Protein AF-0000000066941856 (afdb_homodimer)

Secondary structure (DSSP, 8-state):
-------------S-----TTS-TTSSS--TTHHHHHHHHHHHHHHHHHHHHHHHHHHHHT--S-S--------------------------S--HHHHHHHHHHHHHHHHHHHHHHHHHHHHHHHTT--HHHHHHHHHHHHHHHHHHIIIIITSGGG--THHHHHHHHHHHHHHHHHHHHHHHHHHHHH-/-------------S-----TTS-TTS-S--TTHHHHHHHHHHHHHHHHHHHHHHHHHHHTT--SSS--------------------------S--HHHHHHHHHHHHHHHHHHHHHHHHHHHHHHHTT--HHHHHHHHHHHHHHHHHHIIIIITSGGG--THHHHHHHHHHHHHHHHHHHHHHHHHHHHH-

Solvent-accessible surface area (backbone atoms only — not comparable to full-atom values): 21675 Å² total; per-residue (Å²): 138,83,77,74,74,76,77,75,70,76,71,67,77,74,70,69,61,63,65,66,81,71,36,77,75,70,68,51,65,77,60,52,56,69,64,54,67,49,43,62,60,54,48,51,52,50,49,51,38,50,48,50,33,52,50,42,25,61,73,60,72,41,91,66,81,63,72,65,70,70,80,61,71,76,69,76,66,85,63,82,80,70,75,77,75,71,76,76,67,79,68,81,61,77,56,61,42,55,57,39,42,50,34,45,48,50,35,50,53,46,66,56,45,50,59,50,39,53,50,34,50,48,33,21,42,37,34,50,48,59,67,64,62,51,50,51,50,53,52,46,46,52,50,21,58,47,29,23,36,70,38,1,51,69,27,78,93,44,67,24,74,18,31,63,51,14,51,51,46,45,48,47,46,38,37,49,42,13,43,50,16,22,57,56,22,48,64,63,76,74,102,137,83,78,73,72,76,79,75,71,75,71,66,78,76,73,71,62,62,66,70,77,67,49,70,71,73,60,46,61,62,50,39,29,71,65,17,54,48,34,31,61,53,30,49,51,51,46,50,37,49,48,51,32,52,51,44,24,63,73,61,72,32,85,67,74,75,66,64,76,78,74,66,73,76,70,78,67,84,64,78,81,70,77,76,76,72,74,74,66,78,68,81,63,77,53,63,55,53,55,41,50,51,33,44,49,51,35,49,52,47,54,67,43,48,50,57,39,53,50,37,51,48,50,21,43,70,56,65,48,58,65,64,61,51,50,54,49,53,53,48,45,53,49,20,57,49,29,23,35,70,38,0,49,70,26,78,93,45,68,24,74,18,32,61,51,13,52,51,46,45,51,46,46,44,55,50,44,43,49,50,29,51,60,55,49,45,61,67,71,75,98

Organism: NCBI:txid1442368

Structure (mmCIF, N/CA/C/O backbone):
data_AF-0000000066941856-model_v1
#
loop_
_entity.id
_entity.type
_entity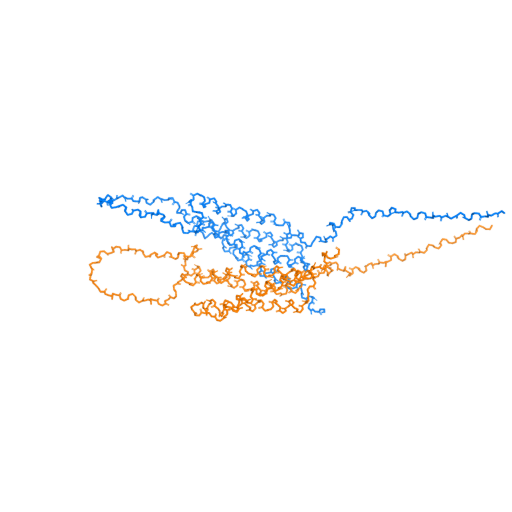.pdbx_description
1 polymer 'Glutathione transferase'
#
loop_
_atom_site.group_PDB
_atom_site.id
_atom_site.type_symbol
_atom_site.label_atom_id
_atom_site.label_alt_id
_atom_site.label_comp_id
_atom_site.label_asym_id
_atom_site.label_entity_id
_atom_site.label_seq_id
_atom_site.pdbx_PDB_ins_code
_atom_site.Cartn_x
_atom_site.Cartn_y
_atom_site.Cartn_z
_atom_site.occupancy
_atom_site.B_iso_or_equiv
_atom_site.auth_seq_id
_atom_site.auth_comp_id
_atom_site.auth_asym_id
_atom_site.auth_atom_id
_atom_site.pdbx_PDB_model_num
ATOM 1 N N . MET A 1 1 ? 36.594 -80.125 -4.812 1 28.94 1 MET A N 1
ATOM 2 C CA . MET A 1 1 ? 37.312 -78.875 -5.141 1 28.94 1 MET A CA 1
ATOM 3 C C . MET A 1 1 ? 36.312 -77.75 -5.363 1 28.94 1 MET A C 1
ATOM 5 O O . MET A 1 1 ? 35.625 -77.75 -6.379 1 28.94 1 MET A O 1
ATOM 9 N N . SER A 1 2 ? 35.656 -77.312 -4.297 1 32.56 2 SER A N 1
ATOM 10 C CA . SER A 1 2 ? 34.5 -76.438 -4.059 1 32.56 2 SER A CA 1
ATOM 11 C C . SER A 1 2 ? 34.812 -75 -4.48 1 32.56 2 SER A C 1
ATOM 13 O O . SER A 1 2 ? 35.781 -74.375 -3.986 1 32.56 2 SER A O 1
ATOM 15 N N . GLY A 1 3 ? 34.781 -74.688 -5.75 1 25.69 3 GLY A N 1
ATOM 16 C CA . GLY A 1 3 ? 35.125 -73.438 -6.406 1 25.69 3 GLY A CA 1
ATOM 17 C C . GLY A 1 3 ? 34.375 -72.25 -5.852 1 25.69 3 GLY A C 1
ATOM 18 O O . GLY A 1 3 ? 33.156 -72.25 -5.879 1 25.69 3 GLY A O 1
ATOM 19 N N . LYS A 1 4 ? 34.906 -71.625 -4.758 1 35.72 4 LYS A N 1
ATOM 20 C CA . LYS A 1 4 ? 34.469 -70.438 -4.074 1 35.72 4 LYS A CA 1
ATOM 21 C C . LYS A 1 4 ? 34.312 -69.25 -5.055 1 35.72 4 LYS A C 1
ATOM 23 O O . LYS A 1 4 ? 35.25 -68.938 -5.77 1 35.72 4 LYS A O 1
ATOM 28 N N . ILE A 1 5 ? 33.156 -69.25 -5.789 1 34 5 ILE A N 1
ATOM 29 C CA . ILE A 1 5 ? 32.906 -68.125 -6.68 1 34 5 ILE A CA 1
ATOM 30 C C . ILE A 1 5 ? 33.125 -66.812 -5.934 1 34 5 ILE A C 1
ATOM 32 O O . ILE A 1 5 ? 32.594 -66.625 -4.848 1 34 5 ILE A O 1
ATOM 36 N N . PRO A 1 6 ? 34.25 -66.125 -6.184 1 36.34 6 PRO A N 1
ATOM 37 C CA . PRO A 1 6 ? 34.5 -64.875 -5.48 1 36.34 6 PRO A CA 1
ATOM 38 C C . PRO A 1 6 ? 33.406 -63.844 -5.719 1 36.34 6 PRO A C 1
ATOM 40 O O . PRO A 1 6 ? 32.969 -63.656 -6.859 1 36.34 6 PRO A O 1
ATOM 43 N N . ARG A 1 7 ? 32.438 -63.75 -4.805 1 37.75 7 ARG A N 1
ATOM 44 C CA . ARG A 1 7 ? 31.422 -62.719 -4.82 1 37.75 7 ARG A CA 1
ATOM 45 C C . ARG A 1 7 ? 32.062 -61.344 -4.98 1 37.75 7 ARG A C 1
ATOM 47 O O . ARG A 1 7 ? 32.812 -60.906 -4.105 1 37.75 7 ARG A O 1
ATOM 54 N N . LEU A 1 8 ? 32.562 -61 -6.16 1 34.62 8 LEU A N 1
ATOM 55 C CA . LEU A 1 8 ? 33 -59.656 -6.414 1 34.62 8 LEU A CA 1
ATOM 56 C C . LEU A 1 8 ? 31.938 -58.656 -5.988 1 34.62 8 LEU A C 1
ATOM 58 O O . LEU A 1 8 ? 30.859 -58.562 -6.59 1 34.62 8 LEU A O 1
ATOM 62 N N . PHE A 1 9 ? 31.734 -58.469 -4.688 1 33.44 9 PHE A N 1
ATOM 63 C CA . PHE A 1 9 ? 30.938 -57.344 -4.203 1 33.44 9 PHE A CA 1
ATOM 64 C C . PHE A 1 9 ? 31.453 -56.031 -4.75 1 33.44 9 PHE A C 1
ATOM 66 O O . PHE A 1 9 ? 32.562 -55.625 -4.426 1 33.44 9 PHE A O 1
ATOM 73 N N . VAL A 1 10 ? 31.25 -55.812 -6.059 1 34.59 10 VAL A N 1
ATOM 74 C CA . VAL A 1 10 ? 31.484 -54.438 -6.52 1 34.59 10 VAL A CA 1
ATOM 75 C C . VAL A 1 10 ? 30.906 -53.469 -5.512 1 34.59 10 VAL A C 1
ATOM 77 O O . VAL A 1 10 ? 29.703 -53.469 -5.234 1 34.59 10 VAL A O 1
ATOM 80 N N . GLN A 1 11 ? 31.688 -53.125 -4.48 1 31.55 11 GLN A N 1
ATOM 81 C CA . GLN A 1 11 ? 31.391 -52 -3.605 1 31.55 11 GLN A CA 1
ATOM 82 C C . GLN A 1 11 ? 31 -50.75 -4.414 1 31.55 11 GLN A C 1
ATOM 84 O O . GLN A 1 11 ? 31.797 -50.25 -5.207 1 31.55 11 GLN A O 1
ATOM 89 N N . LEU A 1 12 ? 29.75 -50.75 -4.914 1 35.41 12 LEU A N 1
ATOM 90 C CA . LEU A 1 12 ? 29.281 -49.469 -5.461 1 35.41 12 LEU A CA 1
ATOM 91 C C . LEU A 1 12 ? 29.734 -48.312 -4.586 1 35.41 12 LEU A C 1
ATOM 93 O O . LEU A 1 12 ? 29.719 -48.406 -3.359 1 35.41 12 LEU A O 1
ATOM 97 N N . PRO A 1 13 ? 30.766 -47.594 -5.074 1 33.09 13 PRO A N 1
ATOM 98 C CA . PRO A 1 13 ? 31.219 -46.469 -4.266 1 33.09 13 PRO A CA 1
ATOM 99 C C . PRO A 1 13 ? 30.062 -45.688 -3.609 1 33.09 13 PRO A C 1
ATOM 101 O O . PRO A 1 13 ? 29.031 -45.438 -4.254 1 33.09 13 PRO A O 1
ATOM 104 N N . SER A 1 14 ? 29.75 -46 -2.363 1 35.22 14 SER A N 1
ATOM 105 C CA . SER A 1 14 ? 28.812 -45.312 -1.483 1 35.22 14 SER A CA 1
ATOM 106 C C . SER A 1 14 ? 28.875 -43.781 -1.686 1 35.22 14 SER A C 1
ATOM 108 O O . SER A 1 14 ? 27.969 -43.062 -1.267 1 35.22 14 SER A O 1
ATOM 110 N N . GLN A 1 15 ? 30.125 -43.406 -1.906 1 31.97 15 GLN A N 1
ATOM 111 C CA . GLN A 1 15 ? 30.281 -42 -1.546 1 31.97 15 GLN A CA 1
ATOM 112 C C . GLN A 1 15 ? 29.578 -41.094 -2.561 1 31.97 15 GLN A C 1
ATOM 114 O O . GLN A 1 15 ? 30.234 -40.5 -3.418 1 31.97 15 GLN A O 1
ATOM 119 N N . LEU A 1 16 ? 28.703 -41.531 -3.385 1 33 16 LEU A N 1
ATOM 120 C CA . LEU A 1 16 ? 28.078 -40.406 -4.055 1 33 16 LEU A CA 1
ATOM 121 C C . LEU A 1 16 ? 27.672 -39.344 -3.045 1 33 16 LEU A C 1
ATOM 123 O O . LEU A 1 16 ? 26.672 -39.469 -2.348 1 33 16 LEU A O 1
ATOM 127 N N . THR A 1 17 ? 28.641 -38.938 -2.168 1 32.62 17 THR A N 1
ATOM 128 C CA . THR A 1 17 ? 28.406 -37.719 -1.397 1 32.62 17 THR A CA 1
ATOM 129 C C . THR A 1 17 ? 27.734 -36.656 -2.262 1 32.62 17 THR A C 1
ATOM 131 O O . THR A 1 17 ? 28.266 -36.25 -3.305 1 32.62 17 THR A O 1
ATOM 134 N N . TRP A 1 18 ? 26.484 -36.812 -2.512 1 34.41 18 TRP A N 1
ATOM 135 C CA . TRP A 1 18 ? 25.844 -35.625 -3.021 1 34.41 18 TRP A CA 1
ATOM 136 C C . TRP A 1 18 ? 26.484 -34.375 -2.445 1 34.41 18 TRP A C 1
ATOM 138 O O . TRP A 1 18 ? 26.75 -34.281 -1.241 1 34.41 18 TRP A O 1
ATOM 148 N N . PRO A 1 19 ? 27.484 -33.906 -3.193 1 35.59 19 PRO A N 1
ATOM 149 C CA . PRO A 1 19 ? 28.078 -32.719 -2.555 1 35.59 19 PRO A CA 1
ATOM 150 C C . PRO A 1 19 ? 27.078 -31.953 -1.688 1 35.59 19 PRO A C 1
ATOM 152 O O . PRO A 1 19 ? 25.969 -31.656 -2.131 1 35.59 19 PRO A O 1
ATOM 155 N N . ALA A 1 20 ? 26.969 -32.188 -0.414 1 36.56 20 ALA A N 1
ATOM 156 C CA . ALA A 1 20 ? 26.25 -31.469 0.626 1 36.56 20 ALA A CA 1
ATOM 157 C C . ALA A 1 20 ? 26.141 -29.984 0.275 1 36.56 20 ALA A C 1
ATOM 159 O O . ALA A 1 20 ? 25.219 -29.297 0.741 1 36.56 20 ALA A O 1
ATOM 160 N N . ASP A 1 21 ? 27.172 -29.469 -0.219 1 35.34 21 ASP A N 1
ATOM 161 C CA . ASP A 1 21 ? 27.188 -28.031 -0.509 1 35.34 21 ASP A CA 1
ATOM 162 C C . ASP A 1 21 ? 26.125 -27.672 -1.543 1 35.34 21 ASP A C 1
ATOM 164 O O . ASP A 1 21 ? 26.062 -26.531 -2.008 1 35.34 21 ASP A O 1
ATOM 168 N N . ILE A 1 22 ? 25.703 -28.625 -2.41 1 36.09 22 ILE A N 1
ATOM 169 C CA . ILE A 1 22 ? 24.531 -28.203 -3.174 1 36.09 22 ILE A CA 1
ATOM 170 C C . ILE A 1 22 ? 23.406 -27.844 -2.221 1 36.09 22 ILE A C 1
ATOM 172 O O . ILE A 1 22 ? 22.703 -28.719 -1.703 1 36.09 22 ILE A O 1
ATOM 176 N N . ALA A 1 23 ? 23.719 -27.453 -1.013 1 32.72 23 ALA A N 1
ATOM 177 C CA . ALA A 1 23 ? 22.906 -26.938 0.079 1 32.72 23 ALA A CA 1
ATOM 178 C C . ALA A 1 23 ? 21.516 -26.547 -0.416 1 32.72 23 ALA A C 1
ATOM 180 O O . ALA A 1 23 ? 21.375 -25.859 -1.437 1 32.72 23 ALA A O 1
ATOM 181 N N . ALA A 1 24 ? 20.422 -27.172 -0.123 1 38.59 24 ALA A N 1
ATOM 182 C CA . ALA A 1 24 ? 19 -26.875 -0.107 1 38.59 24 ALA A CA 1
ATOM 183 C C . ALA A 1 24 ? 18.75 -25.359 -0.042 1 38.59 24 ALA A C 1
ATOM 185 O O . ALA A 1 24 ? 17.641 -24.891 -0.305 1 38.59 24 ALA A O 1
ATOM 186 N N . ALA A 1 25 ? 19.641 -24.578 0.548 1 40.53 25 ALA A N 1
ATOM 187 C CA . ALA A 1 25 ? 19.625 -23.125 0.678 1 40.53 25 ALA A CA 1
ATOM 188 C C . ALA A 1 25 ? 19.609 -22.453 -0.692 1 40.53 25 ALA A C 1
ATOM 190 O O . ALA A 1 25 ? 18.969 -21.422 -0.878 1 40.53 25 ALA A O 1
ATOM 191 N N . ASN A 1 26 ? 20.531 -22.797 -1.704 1 40 26 ASN A N 1
ATOM 192 C CA . ASN A 1 26 ? 20.641 -22.234 -3.041 1 40 26 ASN A CA 1
ATOM 193 C C . ASN A 1 26 ? 19.484 -22.672 -3.938 1 40 26 ASN A C 1
ATOM 195 O O . ASN A 1 26 ? 19.406 -22.25 -5.094 1 40 26 ASN A O 1
ATOM 199 N N . LEU A 1 27 ? 18.953 -23.812 -3.826 1 39.22 27 LEU A N 1
ATOM 200 C CA . LEU A 1 27 ? 17.875 -24.297 -4.684 1 39.22 27 LEU A CA 1
ATOM 201 C C . LEU A 1 27 ? 16.641 -23.422 -4.535 1 39.22 27 LEU A C 1
ATOM 203 O O . LEU A 1 27 ? 15.625 -23.641 -5.207 1 39.22 27 LEU A O 1
ATOM 207 N N . VAL A 1 28 ? 16.5 -22.922 -3.338 1 46.94 28 VAL A N 1
ATOM 208 C CA . VAL A 1 28 ? 15.312 -22.062 -3.369 1 46.94 28 VAL A CA 1
ATOM 209 C C . VAL A 1 28 ? 15.547 -20.891 -4.324 1 46.94 28 VAL A C 1
ATOM 211 O O . VAL A 1 28 ? 16.422 -20.062 -4.086 1 46.94 28 VAL A O 1
ATOM 214 N N . PRO A 1 29 ? 15.352 -21.125 -5.59 1 56.5 29 PRO A N 1
ATOM 215 C CA . PRO A 1 29 ? 15.547 -20 -6.512 1 56.5 29 PRO A CA 1
ATOM 216 C C . PRO A 1 29 ? 15.328 -18.641 -5.852 1 56.5 29 PRO A C 1
ATOM 218 O O . PRO A 1 29 ? 14.516 -18.531 -4.934 1 56.5 29 PRO A O 1
ATOM 221 N N . GLN A 1 30 ? 16.516 -17.922 -5.746 1 66.94 30 GLN A N 1
ATOM 222 C CA . GLN A 1 30 ? 16.422 -16.531 -5.363 1 66.94 30 GLN A CA 1
ATOM 223 C C . GLN A 1 30 ? 15.266 -15.828 -6.078 1 66.94 30 GLN A C 1
ATOM 225 O O . GLN A 1 30 ? 15.438 -15.32 -7.188 1 66.94 30 GLN A O 1
ATOM 230 N N . MET A 1 31 ? 14.078 -15.883 -5.523 1 83.69 31 MET A N 1
ATOM 231 C CA . MET A 1 31 ? 12.844 -15.461 -6.195 1 83.69 31 MET A CA 1
ATOM 232 C C . MET A 1 31 ? 12.664 -13.953 -6.105 1 83.69 31 MET A C 1
ATOM 234 O O . MET A 1 31 ? 12.102 -13.336 -7.012 1 83.69 31 MET A O 1
ATOM 238 N N . LEU A 1 32 ? 13.258 -13.359 -5.09 1 93.62 32 LEU A N 1
ATOM 239 C CA . LEU A 1 32 ? 13.031 -11.93 -4.895 1 93.62 32 LEU A CA 1
ATOM 240 C C . LEU A 1 32 ? 14.352 -11.203 -4.668 1 93.62 32 LEU A C 1
ATOM 242 O O . LEU A 1 32 ? 14.469 -10.398 -3.738 1 93.62 32 LEU A O 1
ATOM 246 N N . SER A 1 33 ? 15.344 -11.469 -5.535 1 94.88 33 SER A N 1
ATOM 247 C CA . SER A 1 33 ? 16.688 -10.969 -5.309 1 94.88 33 SER A CA 1
ATOM 248 C C . SER A 1 33 ? 16.75 -9.453 -5.48 1 94.88 33 SER A C 1
ATOM 250 O O . SER A 1 33 ? 17.391 -8.758 -4.684 1 94.88 33 SER A O 1
ATOM 252 N N . VAL A 1 34 ? 16.141 -8.914 -6.477 1 96.56 34 VAL A N 1
ATOM 253 C CA . VAL A 1 34 ? 16.203 -7.484 -6.746 1 96.56 34 VAL A CA 1
ATOM 254 C C . VAL A 1 34 ? 15.469 -6.719 -5.648 1 96.56 34 VAL A C 1
ATOM 256 O O . VAL A 1 34 ? 16.031 -5.805 -5.039 1 96.56 34 VAL A O 1
ATOM 259 N N . THR A 1 35 ? 14.242 -7.09 -5.324 1 97.19 35 THR A N 1
ATOM 260 C CA . THR A 1 35 ? 13.445 -6.426 -4.301 1 97.19 35 THR A CA 1
ATOM 261 C C . THR A 1 35 ? 14.141 -6.5 -2.943 1 97.19 35 THR A C 1
ATOM 263 O O . THR A 1 35 ? 14.219 -5.504 -2.221 1 97.19 35 THR A O 1
ATOM 266 N N . ALA A 1 36 ? 14.711 -7.652 -2.682 1 96.62 36 ALA A N 1
ATOM 267 C CA . ALA A 1 36 ? 15.391 -7.859 -1.402 1 96.62 36 ALA A CA 1
ATOM 268 C C . ALA A 1 36 ? 16.625 -6.961 -1.28 1 96.62 36 ALA A C 1
ATOM 270 O O . ALA A 1 36 ? 16.953 -6.504 -0.186 1 96.62 36 ALA A O 1
ATOM 271 N N . THR A 1 37 ? 17.281 -6.707 -2.301 1 96.94 37 THR A N 1
ATOM 272 C CA . THR A 1 37 ? 18.469 -5.879 -2.289 1 96.94 37 THR A CA 1
ATOM 273 C C . THR A 1 37 ? 18.141 -4.445 -1.883 1 96.94 37 THR A C 1
ATOM 275 O O . THR A 1 37 ? 18.953 -3.771 -1.247 1 96.94 37 THR A O 1
ATOM 278 N N . PHE A 1 38 ? 16.953 -3.975 -2.188 1 98.25 38 PHE A N 1
ATOM 279 C CA . PHE A 1 38 ? 16.562 -2.604 -1.876 1 98.25 38 PHE A CA 1
ATOM 280 C C . PHE A 1 38 ? 15.914 -2.523 -0.496 1 98.25 38 PHE A C 1
ATOM 282 O O . PHE A 1 38 ? 15.766 -1.433 0.06 1 98.25 38 PHE A O 1
ATOM 289 N N . ALA A 1 39 ? 15.609 -3.666 0.104 1 97.75 39 ALA A N 1
ATOM 290 C CA . ALA A 1 39 ? 14.867 -3.719 1.359 1 97.75 39 ALA A CA 1
ATOM 291 C C . ALA A 1 39 ? 15.609 -2.992 2.473 1 97.75 39 ALA A C 1
ATOM 293 O O . ALA A 1 39 ? 15.023 -2.207 3.219 1 97.75 39 ALA A O 1
ATOM 294 N N . PRO A 1 40 ? 16.922 -3.156 2.613 1 98.12 40 PRO A N 1
ATOM 295 C CA . PRO A 1 40 ? 17.609 -2.461 3.703 1 98.12 40 PRO A CA 1
ATOM 296 C C . PRO A 1 40 ? 17.562 -0.941 3.549 1 98.12 40 PRO A C 1
ATOM 298 O O . PRO A 1 40 ? 17.516 -0.218 4.547 1 98.12 40 PRO A O 1
ATOM 301 N N . ALA A 1 41 ? 17.594 -0.458 2.352 1 98.38 41 ALA A N 1
ATOM 302 C CA . ALA A 1 41 ? 17.531 0.986 2.137 1 98.38 41 ALA A CA 1
ATOM 303 C C . ALA A 1 41 ? 16.172 1.544 2.545 1 98.38 41 ALA A C 1
ATOM 305 O O . ALA A 1 41 ? 16.094 2.572 3.219 1 98.38 41 ALA A O 1
ATOM 306 N N . PHE A 1 42 ? 15.102 0.853 2.158 1 98.62 42 PHE A N 1
ATOM 307 C CA . PHE A 1 42 ? 13.766 1.281 2.553 1 98.62 42 PHE A CA 1
ATOM 308 C C . PHE A 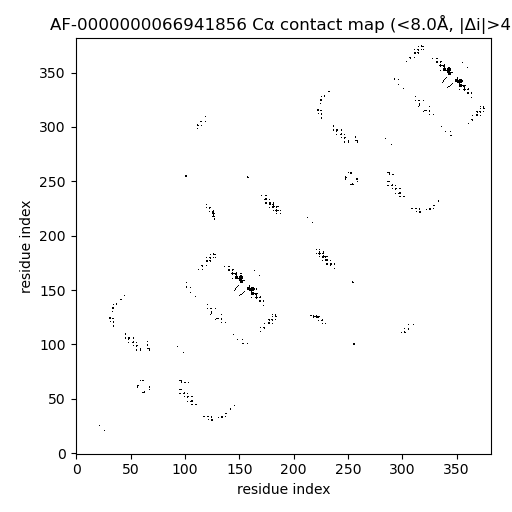1 42 ? 13.578 1.155 4.059 1 98.62 42 PHE A C 1
ATOM 310 O O . PHE A 1 42 ? 12.969 2.021 4.688 1 98.62 42 PHE A O 1
ATOM 317 N N . ALA A 1 43 ? 14.156 0.122 4.664 1 98.56 43 ALA A N 1
ATOM 318 C CA . ALA A 1 43 ? 14.055 -0.096 6.105 1 98.56 43 ALA A CA 1
ATOM 319 C C . ALA A 1 43 ? 14.805 0.985 6.875 1 98.56 43 ALA A C 1
ATOM 321 O O . ALA A 1 43 ? 14.32 1.472 7.902 1 98.56 43 ALA A O 1
ATOM 322 N N . ALA A 1 44 ? 15.922 1.308 6.41 1 98.5 44 ALA A N 1
ATOM 323 C CA . ALA A 1 44 ? 16.703 2.346 7.07 1 98.5 44 ALA A CA 1
ATOM 324 C C . ALA A 1 44 ? 15.977 3.684 7.055 1 98.5 44 ALA A C 1
ATOM 326 O O . ALA A 1 44 ? 15.938 4.387 8.07 1 98.5 44 ALA A O 1
ATOM 327 N N . TYR A 1 45 ? 15.414 4 5.922 1 98.25 45 TYR A N 1
ATOM 328 C CA . TYR A 1 45 ? 14.688 5.262 5.844 1 98.25 45 TYR A CA 1
ATOM 329 C C . TYR A 1 45 ? 13.422 5.215 6.699 1 98.25 45 TYR A C 1
ATOM 331 O O . TYR A 1 45 ? 13.062 6.203 7.336 1 98.25 45 TYR A O 1
ATOM 339 N N . TYR A 1 46 ? 12.766 4.105 6.723 1 98.5 46 TYR A N 1
ATOM 340 C CA . TYR A 1 46 ? 11.617 3.9 7.605 1 98.5 46 TYR A CA 1
ATOM 341 C C . TYR A 1 46 ? 12 4.145 9.062 1 98.5 46 TYR A C 1
ATOM 343 O O . TYR A 1 46 ? 11.305 4.863 9.781 1 98.5 46 TYR A O 1
ATOM 351 N N . ALA A 1 47 ? 13.094 3.598 9.461 1 98.25 47 ALA A N 1
ATOM 352 C CA . ALA A 1 47 ? 13.57 3.734 10.828 1 98.25 47 ALA A CA 1
ATOM 353 C C . ALA A 1 47 ? 13.898 5.188 11.156 1 98.25 47 ALA A C 1
ATOM 355 O O . ALA A 1 47 ? 13.594 5.672 12.25 1 98.25 47 ALA A O 1
ATOM 356 N N . LEU A 1 48 ? 14.477 5.832 10.219 1 97.81 48 LEU A N 1
ATOM 357 C CA . LEU A 1 48 ? 14.805 7.238 10.406 1 97.81 48 LEU A CA 1
ATOM 358 C C . LEU A 1 48 ? 13.539 8.07 10.633 1 97.81 48 LEU A C 1
ATOM 360 O O . LEU A 1 48 ? 13.484 8.891 11.547 1 97.81 48 LEU A O 1
ATOM 364 N N . LEU A 1 49 ? 12.555 7.863 9.797 1 97.5 49 LEU A N 1
ATOM 365 C CA . LEU A 1 49 ? 11.312 8.617 9.922 1 97.5 49 LEU A CA 1
ATOM 366 C C . LEU A 1 49 ? 10.617 8.297 11.242 1 97.5 49 LEU A C 1
ATOM 368 O O . LEU A 1 49 ? 10.078 9.195 11.898 1 97.5 49 LEU A O 1
ATOM 372 N N . ASN A 1 50 ? 10.648 7.035 11.664 1 96.75 50 ASN A N 1
ATOM 373 C CA . ASN A 1 50 ? 10.086 6.609 12.945 1 96.75 50 ASN A CA 1
ATOM 374 C C . ASN A 1 50 ? 10.805 7.27 14.117 1 96.75 50 ASN A C 1
ATOM 376 O O . ASN A 1 50 ? 10.156 7.754 15.047 1 96.75 50 ASN A O 1
ATOM 380 N N . LEU A 1 51 ? 12.055 7.297 14.062 1 96 51 LEU A N 1
ATOM 381 C CA . LEU A 1 51 ? 12.859 7.898 15.117 1 96 51 LEU A CA 1
ATOM 382 C C . LEU A 1 51 ? 12.602 9.398 15.211 1 96 51 LEU A C 1
ATOM 384 O O . LEU A 1 51 ? 12.555 9.961 16.312 1 96 51 LEU A O 1
ATOM 388 N N . ARG A 1 52 ? 12.461 10.07 14.125 1 94.31 52 ARG A N 1
ATOM 389 C CA . ARG A 1 52 ? 12.188 11.508 14.125 1 94.31 52 ARG A CA 1
ATOM 390 C C . ARG A 1 52 ? 10.875 11.812 14.844 1 94.31 52 ARG A C 1
ATOM 392 O O . ARG A 1 52 ? 10.781 12.789 15.586 1 94.31 52 ARG A O 1
ATOM 399 N N . VAL A 1 53 ? 9.859 10.945 14.586 1 93.75 53 VAL A N 1
ATOM 400 C CA . VAL A 1 53 ? 8.578 11.133 15.258 1 93.75 53 VAL A CA 1
ATOM 401 C C . VAL A 1 53 ? 8.758 10.945 16.766 1 93.75 53 VAL A C 1
ATOM 403 O O . VAL A 1 53 ? 8.289 11.766 17.562 1 93.75 53 VAL A O 1
ATOM 406 N N . SER A 1 54 ? 9.484 9.93 17.188 1 92.94 54 SER A N 1
ATOM 407 C CA . SER A 1 54 ? 9.688 9.617 18.609 1 92.94 54 SER A CA 1
ATOM 408 C C . SER A 1 54 ? 10.484 10.719 19.297 1 92.94 54 SER A C 1
ATOM 410 O O . SER A 1 54 ? 10.18 11.078 20.438 1 92.94 54 SER A O 1
ATOM 412 N N . LEU A 1 55 ? 11.422 11.242 18.641 1 89.81 55 LEU A N 1
ATOM 413 C CA . LEU A 1 55 ? 12.266 12.281 19.219 1 89.81 55 LEU A CA 1
ATOM 414 C C . LEU A 1 55 ? 11.469 13.562 19.438 1 89.81 55 LEU A C 1
ATOM 416 O O . LEU A 1 55 ? 11.641 14.234 20.453 1 89.81 55 LEU A O 1
ATOM 420 N N . VAL A 1 56 ? 10.625 13.852 18.484 1 87.75 56 VAL A N 1
ATOM 421 C CA . VAL A 1 56 ? 9.812 15.055 18.641 1 87.75 56 VAL A CA 1
ATOM 422 C C . VAL A 1 56 ? 8.797 14.859 19.766 1 87.75 56 VAL A C 1
ATOM 424 O O . VAL A 1 56 ? 8.516 15.789 20.516 1 87.75 56 VAL A O 1
ATOM 427 N N . ARG A 1 57 ? 8.289 13.617 19.891 1 85.5 57 ARG A N 1
ATOM 428 C CA . ARG A 1 57 ? 7.332 13.344 20.969 1 85.5 57 ARG A CA 1
ATOM 429 C C . ARG A 1 57 ? 7.984 13.477 22.328 1 85.5 57 ARG A C 1
ATOM 431 O O . ARG A 1 57 ? 7.383 14.016 23.266 1 85.5 57 ARG A O 1
ATOM 438 N N . VAL A 1 58 ? 9.148 12.984 22.438 1 83.56 58 VAL A N 1
ATOM 439 C CA . VAL A 1 58 ? 9.875 13.062 23.703 1 83.56 58 VAL A CA 1
ATOM 440 C C . VAL A 1 58 ? 10.242 14.516 24 1 83.56 58 VAL A C 1
ATOM 442 O O . VAL A 1 58 ? 10.148 14.961 25.156 1 83.56 58 VAL A O 1
ATOM 445 N N . SER A 1 59 ? 10.562 15.227 23.062 1 81.62 59 SER A N 1
ATOM 446 C CA . SER A 1 59 ? 10.961 16.609 23.25 1 81.62 59 SER A CA 1
ATOM 447 C C . SER A 1 59 ? 9.781 17.484 23.672 1 81.62 59 SER A C 1
ATOM 449 O O . SER A 1 59 ? 9.945 18.453 24.406 1 81.62 59 SER A O 1
ATOM 451 N N . CYS A 1 60 ? 8.539 17.094 23.109 1 76.12 60 CYS A N 1
ATOM 452 C CA . CYS A 1 60 ? 7.344 17.875 23.406 1 76.12 60 CYS A CA 1
ATOM 453 C C . CYS A 1 60 ? 6.609 17.297 24.609 1 76.12 60 CYS A C 1
ATOM 455 O O . CYS A 1 60 ? 5.594 17.844 25.047 1 76.12 60 CYS A O 1
ATOM 457 N N . ASN A 1 61 ? 7.176 16.297 25.266 1 69.69 61 ASN A N 1
ATOM 458 C CA . ASN A 1 61 ? 6.531 15.602 26.375 1 69.69 61 ASN A CA 1
ATOM 459 C C . ASN A 1 61 ? 5.129 15.133 26 1 69.69 61 ASN A C 1
ATOM 461 O O . ASN A 1 61 ? 4.191 15.273 26.797 1 69.69 61 ASN A O 1
ATOM 465 N N . THR A 1 62 ? 4.797 15 24.719 1 66.94 62 THR A N 1
ATOM 466 C CA . THR A 1 62 ? 3.547 14.445 24.203 1 66.94 62 THR A CA 1
ATOM 467 C C . THR A 1 62 ? 3.738 12.992 23.781 1 66.94 62 THR A C 1
ATOM 469 O O . THR A 1 62 ? 4.535 12.695 22.891 1 66.94 62 THR A O 1
ATOM 472 N N . MET A 1 63 ? 3.289 12.055 24.547 1 59.19 63 MET A N 1
ATOM 473 C CA . MET A 1 63 ? 3.533 10.648 24.25 1 59.19 63 MET A CA 1
ATOM 474 C C . MET A 1 63 ? 2.469 10.102 23.312 1 59.19 63 MET A C 1
ATOM 476 O O . MET A 1 63 ? 2.695 9.102 22.625 1 59.19 63 MET A O 1
ATOM 480 N N . ILE A 1 64 ? 1.167 10.789 23.406 1 57.16 64 ILE A N 1
ATOM 481 C CA . ILE A 1 64 ? 0.107 10.227 22.562 1 57.16 64 ILE A CA 1
ATOM 482 C C . ILE A 1 64 ? -0.595 11.352 21.812 1 57.16 64 ILE A C 1
ATOM 484 O O . ILE A 1 64 ? -0.836 12.43 22.359 1 57.16 64 ILE A O 1
ATOM 488 N N . GLY A 1 65 ? -1.025 11.133 20.547 1 58.5 65 GLY A N 1
ATOM 489 C CA . GLY A 1 65 ? -1.816 12.094 19.781 1 58.5 65 GLY A CA 1
ATOM 490 C C . GLY A 1 65 ? -0.99 13.227 19.219 1 58.5 65 GLY A C 1
ATOM 491 O O . GLY A 1 65 ? 0.23 13.266 19.391 1 58.5 65 GLY A O 1
ATOM 492 N N . THR A 1 66 ? -1.38 13.898 18.141 1 55.38 66 THR A N 1
ATOM 493 C CA . THR A 1 66 ? -0.755 15.086 17.562 1 55.38 66 THR A CA 1
ATOM 494 C C . THR A 1 66 ? -1.238 16.344 18.281 1 55.38 66 THR A C 1
ATOM 496 O O . THR A 1 66 ? -0.753 17.438 18 1 55.38 66 THR A O 1
ATOM 499 N N . ASP A 1 67 ? -2.379 16.359 19.016 1 49.09 67 ASP A N 1
ATOM 500 C CA . ASP A 1 67 ? -2.887 17.562 19.672 1 49.09 67 ASP A CA 1
ATOM 501 C C . ASP A 1 67 ? -2.008 17.953 20.859 1 49.09 67 ASP A C 1
ATOM 503 O O . ASP A 1 67 ? -1.804 17.156 21.781 1 49.09 67 ASP A O 1
ATOM 507 N N . ALA A 1 68 ? -1.005 18.547 20.578 1 45.88 68 ALA A N 1
ATOM 508 C CA . ALA A 1 68 ? -0.354 19.172 21.719 1 45.88 68 ALA A CA 1
ATOM 509 C C . ALA A 1 68 ? -1.352 20 22.531 1 45.88 68 ALA A C 1
ATOM 511 O O . ALA A 1 68 ? -1.67 21.141 22.188 1 45.88 68 ALA A O 1
ATOM 512 N N . ALA A 1 69 ? -2.465 19.625 22.828 1 40.59 69 ALA A N 1
ATOM 513 C CA . ALA A 1 69 ? -3.195 20.5 23.75 1 40.59 69 ALA A CA 1
ATOM 514 C C . ALA A 1 69 ? -2.281 21.031 24.844 1 40.59 69 ALA A C 1
ATOM 516 O O . ALA A 1 69 ? -1.25 20.422 25.156 1 40.59 69 ALA A O 1
ATOM 517 N N . ALA A 1 70 ? -3.088 22.109 25.625 1 36.94 70 ALA A N 1
ATOM 518 C CA . ALA A 1 70 ? -3.303 22.984 26.766 1 36.94 70 ALA A CA 1
ATOM 519 C C . ALA A 1 70 ? -3.115 22.234 28.078 1 36.94 70 ALA A C 1
ATOM 521 O O . ALA A 1 70 ? -4.023 21.547 28.547 1 36.94 70 ALA A O 1
ATOM 522 N N . ASN A 1 71 ? -2.221 21.203 28.172 1 33.44 71 ASN A N 1
ATOM 523 C CA . ASN A 1 71 ? -2.209 20.969 29.609 1 33.44 71 ASN A CA 1
ATOM 524 C C . ASN A 1 71 ? -2.375 22.266 30.406 1 33.44 71 ASN A C 1
ATOM 526 O O . ASN A 1 71 ? -1.392 22.844 30.875 1 33.44 71 ASN A O 1
ATOM 530 N N . THR A 1 72 ? -2.797 23.344 29.797 1 31.48 72 THR A N 1
ATOM 531 C CA . THR A 1 72 ? -3.141 24.344 30.797 1 31.48 72 THR A CA 1
ATOM 532 C C . THR A 1 72 ? -4.102 23.781 31.828 1 31.48 72 THR A C 1
ATOM 534 O O . THR A 1 72 ? -5.242 23.438 31.5 1 31.48 72 THR A O 1
ATOM 537 N N . THR A 1 73 ? -3.678 22.766 32.656 1 31.7 73 THR A N 1
ATOM 538 C CA . THR A 1 73 ? -4.383 22.594 33.906 1 31.7 73 THR A CA 1
ATOM 539 C C . THR A 1 73 ? -5.012 23.906 34.375 1 31.7 73 THR A C 1
ATOM 541 O O . THR A 1 73 ? -4.301 24.875 34.625 1 31.7 73 THR A O 1
ATOM 544 N N . THR A 1 74 ? -6.156 24.312 33.906 1 31.44 74 THR A N 1
ATOM 545 C CA . THR A 1 74 ? -6.984 25.281 34.594 1 31.44 74 THR A CA 1
ATOM 546 C C . THR A 1 74 ? -7.031 24.969 36.094 1 31.44 74 THR A C 1
ATOM 548 O O . THR A 1 74 ? -7.668 24 36.531 1 31.44 74 THR A O 1
ATOM 551 N N . THR A 1 75 ? -5.922 24.641 36.812 1 30.34 75 THR A N 1
ATOM 552 C CA . THR A 1 75 ? -6.113 24.844 38.25 1 30.34 75 THR A CA 1
ATOM 553 C C . THR A 1 75 ? -6.855 26.156 38.531 1 30.34 75 THR A C 1
ATOM 555 O O . THR A 1 75 ? -6.371 27.234 38.156 1 30.34 75 THR A O 1
ATOM 558 N N . THR A 1 76 ? -8.148 26.172 38.531 1 31.44 76 THR A N 1
ATOM 559 C CA . THR A 1 76 ? -9.055 27.172 39.094 1 31.44 76 THR A CA 1
ATOM 560 C C . THR A 1 76 ? -8.516 27.734 40.406 1 31.44 76 THR A C 1
ATOM 562 O O . THR A 1 76 ? -8.711 27.141 41.469 1 31.44 76 THR A O 1
ATOM 565 N N . THR A 1 77 ? -7.234 27.719 40.75 1 28.34 77 THR A N 1
ATOM 566 C CA . THR A 1 77 ? -7.098 28.469 42 1 28.34 77 THR A CA 1
ATOM 567 C C . THR A 1 77 ? -7.727 29.859 41.844 1 28.34 77 THR A C 1
ATOM 569 O O . THR A 1 77 ? -7.664 30.469 40.781 1 28.34 77 THR A O 1
ATOM 572 N N . ASN A 1 78 ? -8.781 30.141 42.719 1 28.36 78 ASN A N 1
ATOM 573 C CA . ASN A 1 78 ? -9.438 31.391 43.094 1 28.36 78 ASN A CA 1
ATOM 574 C C . ASN A 1 78 ? -8.445 32.562 43.125 1 28.36 78 ASN A C 1
ATOM 576 O O . ASN A 1 78 ? -7.883 32.875 44.156 1 28.36 78 ASN A O 1
ATOM 580 N N . LYS A 1 79 ? -7.289 32.5 42.469 1 29.33 79 LYS A N 1
ATOM 581 C CA . LYS A 1 79 ? -6.516 33.688 42.781 1 29.33 79 LYS A CA 1
ATOM 582 C C . LYS A 1 79 ? -7.246 34.938 42.281 1 29.33 79 LYS A C 1
ATOM 584 O O . LYS A 1 79 ? -7.902 34.938 41.25 1 29.33 79 LYS A O 1
ATOM 589 N N . SER A 1 80 ? -7.402 35.938 43.25 1 31.2 80 SER A N 1
ATOM 590 C CA . SER A 1 80 ? -7.664 37.375 43.094 1 31.2 80 SER A CA 1
ATOM 591 C C . SER A 1 80 ? -7.066 37.906 41.812 1 31.2 80 SER A C 1
ATOM 593 O O . SER A 1 80 ? -5.93 37.562 41.438 1 31.2 80 SER A O 1
ATOM 595 N N . GLN A 1 81 ? -7.945 38.219 40.781 1 30.34 81 GLN A N 1
ATOM 596 C CA . GLN A 1 81 ? -7.895 38.719 39.438 1 30.34 81 GLN A CA 1
ATOM 597 C C . GLN A 1 81 ? -6.867 39.844 39.312 1 30.34 81 GLN A C 1
ATOM 599 O O . GLN A 1 81 ? -7.215 41.031 39.438 1 30.34 81 GLN A O 1
ATOM 604 N N . SER A 1 82 ? -5.762 39.938 40.156 1 30.14 82 SER A N 1
ATOM 605 C CA . SER A 1 82 ? -4.996 41.094 39.719 1 30.14 82 SER A CA 1
ATOM 606 C C . SER A 1 82 ? -4.605 41.031 38.25 1 30.14 82 SER A C 1
ATOM 608 O O . SER A 1 82 ? -4.207 39.969 37.781 1 30.14 82 SER A O 1
ATOM 610 N N . SER A 1 83 ? -5.125 41.875 37.406 1 31.39 83 SER A N 1
ATOM 611 C CA . SER A 1 83 ? -5.062 42.188 36 1 31.39 83 SER A CA 1
ATOM 612 C C . SER A 1 83 ? -3.625 42.156 35.469 1 31.39 83 SER A C 1
ATOM 614 O O . SER A 1 83 ? -3.332 42.688 34.406 1 31.39 83 SER A O 1
ATOM 616 N N . SER A 1 84 ? -2.582 41.562 36.125 1 30.81 84 SER A N 1
ATOM 617 C CA . SER A 1 84 ? -1.329 41.875 35.438 1 30.81 84 SER A CA 1
ATOM 618 C C . SER A 1 84 ? -1.321 41.281 34.031 1 30.81 84 SER A C 1
ATOM 620 O O . SER A 1 84 ? -1.791 40.156 33.781 1 30.81 84 SER A O 1
ATOM 622 N N . THR A 1 85 ? -1.438 42.094 33 1 33.59 85 THR A N 1
ATOM 623 C CA . THR A 1 85 ? -1.254 42 31.547 1 33.59 85 THR A CA 1
ATOM 624 C C . THR A 1 85 ? -0.017 41.188 31.203 1 33.59 85 THR A C 1
ATOM 626 O O . THR A 1 85 ? 1.112 41.625 31.391 1 33.59 85 THR A O 1
ATOM 629 N N . THR A 1 86 ? 0.211 40 31.859 1 32.28 86 THR A N 1
ATOM 630 C CA . THR A 1 86 ? 1.417 39.312 31.391 1 32.28 86 THR A CA 1
ATOM 631 C C . THR A 1 86 ? 1.359 39.094 29.875 1 32.28 86 THR A C 1
ATOM 633 O O . THR A 1 86 ? 0.362 38.594 29.359 1 32.28 86 THR A O 1
ATOM 636 N N . THR A 1 87 ? 1.99 39.906 29.078 1 31.84 87 THR A N 1
ATOM 637 C CA . THR A 1 87 ? 2.344 39.844 27.656 1 31.84 87 THR A CA 1
ATOM 638 C C . THR A 1 87 ? 2.855 38.469 27.297 1 31.84 87 THR A C 1
ATOM 640 O O . THR A 1 87 ? 3.857 38 27.844 1 31.84 87 THR A O 1
ATOM 643 N N . SER A 1 88 ? 1.996 37.375 27.266 1 35.44 88 SER A N 1
ATOM 644 C CA . SER A 1 88 ? 2.449 36.125 26.672 1 35.44 88 SER A CA 1
ATOM 645 C C . SER A 1 88 ? 3.287 36.344 25.422 1 35.44 88 SER A C 1
ATOM 647 O O . SER A 1 88 ? 2.834 37.031 24.484 1 35.44 88 SER A O 1
ATOM 649 N N . THR A 1 89 ? 4.5 36.719 25.594 1 31.83 89 THR A N 1
ATOM 650 C CA . THR A 1 89 ? 5.438 36.781 24.469 1 31.83 89 THR A CA 1
ATOM 651 C C . THR A 1 89 ? 5.238 35.594 23.547 1 31.83 89 THR A C 1
ATOM 653 O O . THR A 1 89 ? 5.266 34.438 23.984 1 31.83 89 THR A O 1
ATOM 656 N N . PRO A 1 90 ? 4.609 35.75 22.375 1 36.47 90 PRO A N 1
ATOM 657 C CA . PRO A 1 90 ? 4.633 34.688 21.359 1 36.47 90 PRO A CA 1
ATOM 658 C C . PRO A 1 90 ? 5.992 34 21.25 1 36.47 90 PRO A C 1
ATOM 660 O O . PRO A 1 90 ? 7.012 34.688 21.047 1 36.47 90 PRO A O 1
ATOM 663 N N . SER A 1 91 ? 6.441 33.312 22.203 1 35.72 91 SER A N 1
ATOM 664 C CA . SER A 1 91 ? 7.719 32.656 22 1 35.72 91 SER A CA 1
ATOM 665 C C . SER A 1 91 ? 7.801 32.031 20.625 1 35.72 91 SER A C 1
ATOM 667 O O . SER A 1 91 ? 6.852 31.375 20.172 1 35.72 91 SER A O 1
ATOM 669 N N . ASN A 1 92 ? 8.383 32.625 19.625 1 37.31 92 ASN A N 1
ATOM 670 C CA . ASN A 1 92 ? 8.812 32.188 18.297 1 37.31 92 ASN A CA 1
ATOM 671 C C . ASN A 1 92 ? 9.234 30.734 18.297 1 37.31 92 ASN A C 1
ATOM 673 O O . ASN A 1 92 ? 9.977 30.297 17.406 1 37.31 92 ASN A O 1
ATOM 677 N N . SER A 1 93 ? 9.266 30.062 19.375 1 42.25 93 SER A N 1
ATOM 678 C CA . SER A 1 93 ? 9.688 28.672 19.266 1 42.25 93 SER A CA 1
ATOM 679 C C . SER A 1 93 ? 8.742 27.875 18.359 1 42.25 93 SER A C 1
ATOM 681 O O . SER A 1 93 ? 7.527 28.062 18.422 1 42.25 93 SER A O 1
ATOM 683 N N . PRO A 1 94 ? 9.234 27.406 17.156 1 49.5 94 PRO A N 1
ATOM 684 C CA . PRO A 1 94 ? 8.344 26.609 16.312 1 49.5 94 PRO A CA 1
ATOM 685 C C . PRO A 1 94 ? 7.383 25.734 17.109 1 49.5 94 PRO A C 1
ATOM 687 O O . PRO A 1 94 ? 7.73 25.266 18.188 1 49.5 94 PRO A O 1
ATOM 690 N N . ASP A 1 95 ? 6.164 26 17.109 1 59.53 95 ASP A N 1
ATOM 691 C CA . ASP A 1 95 ? 5.066 25.328 17.781 1 59.53 95 ASP A CA 1
ATOM 692 C C . ASP A 1 95 ? 5.254 23.812 17.75 1 59.53 95 ASP A C 1
ATOM 694 O O . ASP A 1 95 ? 5.375 23.219 16.688 1 59.53 95 ASP A O 1
ATOM 698 N N . PRO A 1 96 ? 5.898 23.188 18.781 1 63.59 96 PRO A N 1
ATOM 699 C CA . PRO A 1 96 ? 6.117 21.734 18.906 1 63.59 96 PRO A CA 1
ATOM 700 C C . PRO A 1 96 ? 4.984 20.922 18.297 1 63.59 96 PRO A C 1
ATOM 702 O O . PRO A 1 96 ? 5.227 19.828 17.75 1 63.59 96 PRO A O 1
ATOM 705 N N . SER A 1 97 ? 3.852 21.469 18.266 1 72.75 97 SER A N 1
ATOM 706 C CA . SER A 1 97 ? 2.717 20.75 17.703 1 72.75 97 SER A CA 1
ATOM 707 C C . SER A 1 97 ? 2.826 20.641 16.188 1 72.75 97 SER A C 1
ATOM 709 O O . SER A 1 97 ? 2.496 19.594 15.602 1 72.75 97 SER A O 1
ATOM 711 N N . HIS A 1 98 ? 3.469 21.656 15.68 1 79.25 98 HIS A N 1
ATOM 712 C CA . HIS A 1 98 ? 3.602 21.656 14.227 1 79.25 98 HIS A CA 1
ATOM 713 C C . HIS A 1 98 ? 4.676 20.672 13.773 1 79.25 98 HIS A C 1
ATOM 715 O O . HIS A 1 98 ? 4.488 19.953 12.789 1 79.25 98 HIS A O 1
ATOM 721 N N . SER A 1 99 ? 5.738 20.672 14.5 1 82.12 99 SER A N 1
ATOM 722 C CA . SER A 1 99 ? 6.824 19.75 14.172 1 82.12 99 SER A CA 1
ATOM 723 C C . SER A 1 99 ? 6.383 18.297 14.312 1 82.12 99 SER A C 1
ATOM 725 O O . SER A 1 99 ? 6.766 17.453 13.508 1 82.12 99 SER A O 1
ATOM 727 N N . LEU A 1 100 ? 5.621 18.031 15.305 1 85.81 100 LEU A N 1
ATOM 728 C CA . LEU A 1 100 ? 5.117 16.672 15.516 1 85.81 100 LEU A CA 1
ATOM 729 C C . LEU A 1 100 ? 4.164 16.266 14.398 1 85.81 100 LEU A C 1
ATOM 731 O O . LEU A 1 100 ? 4.195 15.125 13.922 1 85.81 100 LEU A O 1
ATOM 735 N N . LEU A 1 101 ? 3.355 17.219 14.008 1 85.5 101 LEU A N 1
ATOM 736 C CA . LEU A 1 101 ? 2.416 16.953 12.922 1 85.5 101 LEU A CA 1
ATOM 737 C C . LEU A 1 101 ? 3.156 16.609 11.633 1 85.5 101 LEU A C 1
ATOM 739 O O . LEU A 1 101 ? 2.82 15.641 10.953 1 85.5 101 LEU A O 1
ATOM 743 N N . ILE A 1 102 ? 4.16 17.359 11.336 1 89.44 102 ILE A N 1
ATOM 744 C CA . ILE A 1 102 ? 4.918 17.156 10.109 1 89.44 102 ILE A CA 1
ATOM 745 C C . ILE A 1 102 ? 5.637 15.812 10.164 1 89.44 102 ILE A C 1
ATOM 747 O O . ILE A 1 102 ? 5.57 15.023 9.219 1 89.44 102 ILE A O 1
ATOM 751 N N . SER A 1 103 ? 6.301 15.562 11.281 1 92.06 103 SER A N 1
ATOM 752 C CA . SER A 1 103 ? 7.027 14.305 11.414 1 92.06 103 SER A CA 1
ATOM 753 C C . SER A 1 103 ? 6.082 13.109 11.336 1 92.06 103 SER A C 1
ATOM 755 O O . SER A 1 103 ? 6.402 12.094 10.711 1 92.06 103 SER A O 1
ATOM 757 N N . SER A 1 104 ? 4.949 13.188 11.922 1 92.5 104 SER A N 1
ATOM 758 C CA . SER A 1 104 ? 3.975 12.102 11.906 1 92.5 104 SER A CA 1
ATOM 759 C C . SER A 1 104 ? 3.424 11.875 10.508 1 92.5 104 SER A C 1
ATOM 761 O O . SER A 1 104 ? 3.238 10.734 10.086 1 92.5 104 SER A O 1
ATOM 763 N N . ARG A 1 105 ? 3.23 12.891 9.797 1 91.06 105 ARG A N 1
ATOM 764 C CA . ARG A 1 105 ? 2.713 12.789 8.438 1 91.06 105 ARG A CA 1
ATOM 765 C C . ARG A 1 105 ? 3.752 12.188 7.496 1 91.06 105 ARG A C 1
ATOM 767 O O . ARG A 1 105 ? 3.408 11.422 6.594 1 91.06 105 ARG A O 1
ATOM 774 N N . CYS A 1 106 ? 4.992 12.594 7.688 1 94.5 106 CYS A N 1
ATOM 775 C CA . CYS A 1 106 ? 6.07 12.023 6.895 1 94.5 106 CYS A CA 1
ATOM 776 C C . CYS A 1 106 ? 6.137 10.508 7.078 1 94.5 106 CYS A C 1
ATOM 778 O O . CYS A 1 106 ? 6.188 9.758 6.098 1 94.5 106 CYS A O 1
ATOM 780 N N . HIS A 1 107 ? 6.062 10.125 8.297 1 96.12 107 HIS A N 1
ATOM 781 C CA . HIS A 1 107 ? 6.121 8.703 8.633 1 96.12 107 HIS A CA 1
ATOM 782 C C . HIS A 1 107 ? 4.891 7.969 8.109 1 96.12 107 HIS A C 1
ATOM 784 O O . HIS A 1 107 ? 5.016 6.91 7.488 1 96.12 107 HIS A O 1
ATOM 790 N N . ALA A 1 108 ? 3.746 8.5 8.383 1 94.56 108 ALA A N 1
ATOM 791 C CA . ALA A 1 108 ? 2.486 7.883 7.969 1 94.56 108 ALA A CA 1
ATOM 792 C C . ALA A 1 108 ? 2.436 7.695 6.457 1 94.56 108 ALA A C 1
ATOM 794 O O . ALA A 1 108 ? 2.031 6.637 5.969 1 94.56 108 ALA A O 1
ATOM 795 N N . ASN A 1 109 ? 2.818 8.75 5.734 1 95.25 109 ASN A N 1
ATOM 796 C CA . ASN A 1 109 ? 2.799 8.672 4.277 1 95.25 109 ASN A CA 1
ATOM 797 C C . ASN A 1 109 ? 3.721 7.578 3.758 1 95.25 109 ASN A C 1
ATOM 799 O O . ASN A 1 109 ? 3.383 6.875 2.801 1 95.25 109 ASN A O 1
ATOM 803 N N . PHE A 1 110 ? 4.871 7.469 4.363 1 97.56 110 PHE A N 1
ATOM 804 C CA . PHE A 1 110 ? 5.797 6.414 3.98 1 97.56 110 PHE A CA 1
ATOM 805 C C . PHE A 1 110 ? 5.172 5.039 4.199 1 97.56 110 PHE A C 1
ATOM 807 O O . PHE A 1 110 ? 5.223 4.18 3.318 1 97.56 110 PHE A O 1
ATOM 814 N N . VAL A 1 111 ? 4.523 4.793 5.344 1 96.81 111 VAL A N 1
ATOM 815 C CA . VAL A 1 111 ? 3.963 3.502 5.73 1 96.81 111 VAL A CA 1
ATOM 816 C C . VAL A 1 111 ? 2.744 3.186 4.863 1 96.81 111 VAL A C 1
ATOM 818 O O . VAL A 1 111 ? 2.473 2.021 4.562 1 96.81 111 VAL A O 1
ATOM 821 N N . GLU A 1 112 ? 2.146 4.184 4.367 1 96.38 112 GLU A N 1
ATOM 822 C CA . GLU A 1 112 ? 0.946 4.016 3.553 1 96.38 112 GLU A CA 1
ATOM 823 C C . GLU A 1 112 ? 1.304 3.633 2.119 1 96.38 112 GLU A C 1
ATOM 825 O O . GLU A 1 112 ? 0.483 3.055 1.402 1 96.38 112 GLU A O 1
ATOM 830 N N . ASN A 1 113 ? 2.469 3.994 1.692 1 97.69 113 ASN A N 1
ATOM 831 C CA . ASN A 1 113 ? 2.766 3.902 0.267 1 97.69 113 ASN A CA 1
ATOM 832 C C . ASN A 1 113 ? 3.826 2.842 -0.018 1 97.69 113 ASN A C 1
ATOM 834 O O . ASN A 1 113 ? 3.715 2.094 -0.99 1 97.69 113 ASN A O 1
ATOM 838 N N . VAL A 1 114 ? 4.77 2.676 0.81 1 98.44 114 VAL A N 1
ATOM 839 C CA . VAL A 1 114 ? 5.938 1.858 0.495 1 98.44 114 VAL A CA 1
ATOM 840 C C . VAL A 1 114 ? 5.57 0.379 0.576 1 98.44 114 VAL A C 1
ATOM 842 O O . VAL A 1 114 ? 5.945 -0.409 -0.296 1 98.44 114 VAL A O 1
ATOM 845 N N . PRO A 1 115 ? 4.789 -0.079 1.547 1 97.38 115 PRO A N 1
ATOM 846 C CA . PRO A 1 115 ? 4.457 -1.505 1.592 1 97.38 115 PRO A CA 1
ATOM 847 C C . PRO A 1 115 ? 3.684 -1.969 0.359 1 97.38 115 PRO A C 1
ATOM 849 O O . PRO A 1 115 ? 3.982 -3.027 -0.199 1 97.38 115 PRO A O 1
ATOM 852 N N . ILE A 1 116 ? 2.717 -1.185 -0.062 1 97.44 116 ILE A N 1
ATOM 853 C CA . ILE A 1 116 ? 1.974 -1.587 -1.251 1 97.44 116 ILE A CA 1
ATOM 854 C C . ILE A 1 116 ? 2.895 -1.561 -2.469 1 97.44 116 ILE A C 1
ATOM 856 O O . ILE A 1 116 ? 2.803 -2.426 -3.344 1 97.44 116 ILE A O 1
ATOM 860 N N . ALA A 1 117 ? 3.785 -0.596 -2.543 1 98.56 117 ALA A N 1
ATOM 861 C CA . ALA A 1 117 ? 4.73 -0.502 -3.652 1 98.56 117 ALA A CA 1
ATOM 862 C C . ALA A 1 117 ? 5.664 -1.709 -3.682 1 98.56 117 ALA A C 1
ATOM 864 O O . ALA A 1 117 ? 5.918 -2.279 -4.746 1 98.56 117 ALA A O 1
ATOM 865 N N . LEU A 1 118 ? 6.152 -2.119 -2.547 1 98.38 118 LEU A N 1
ATOM 866 C CA . LEU A 1 118 ? 7.051 -3.268 -2.48 1 98.38 118 LEU A CA 1
ATOM 867 C C . LEU A 1 118 ? 6.305 -4.559 -2.795 1 98.38 118 LEU A C 1
ATOM 869 O O . LEU A 1 118 ? 6.875 -5.48 -3.383 1 98.38 118 LEU A O 1
ATOM 873 N N . LEU A 1 119 ? 5.062 -4.602 -2.422 1 97.88 119 LEU A N 1
ATOM 874 C CA . LEU A 1 119 ? 4.238 -5.75 -2.775 1 97.88 119 LEU A CA 1
ATOM 875 C C . LEU A 1 119 ? 4.078 -5.859 -4.289 1 97.88 119 LEU A C 1
ATOM 877 O O . LEU A 1 119 ? 4.234 -6.941 -4.855 1 97.88 119 LEU A O 1
ATOM 881 N N . VAL A 1 120 ? 3.828 -4.777 -4.918 1 98.31 120 VAL A N 1
ATOM 882 C CA . VAL A 1 120 ? 3.709 -4.738 -6.371 1 98.31 120 VAL A CA 1
ATOM 883 C C . VAL A 1 120 ? 5.027 -5.164 -7.012 1 98.31 120 VAL A C 1
ATOM 885 O O . VAL A 1 120 ? 5.039 -5.93 -7.977 1 98.31 120 VAL A O 1
ATOM 888 N N . ALA A 1 121 ? 6.109 -4.676 -6.473 1 98.38 121 ALA A N 1
ATOM 889 C CA . ALA A 1 121 ? 7.426 -5.078 -6.961 1 98.38 121 ALA A CA 1
ATOM 890 C C . ALA A 1 121 ? 7.613 -6.59 -6.848 1 98.38 121 ALA A C 1
ATOM 892 O O . ALA A 1 121 ? 8.188 -7.219 -7.738 1 98.38 121 ALA A O 1
ATOM 893 N N . THR A 1 122 ? 7.137 -7.168 -5.777 1 97.25 122 THR A N 1
ATOM 894 C CA . THR A 1 122 ? 7.199 -8.609 -5.578 1 97.25 122 THR A CA 1
ATOM 895 C C . THR A 1 122 ? 6.414 -9.344 -6.664 1 97.25 122 THR A C 1
ATOM 897 O O . THR A 1 122 ? 6.867 -10.367 -7.184 1 97.25 12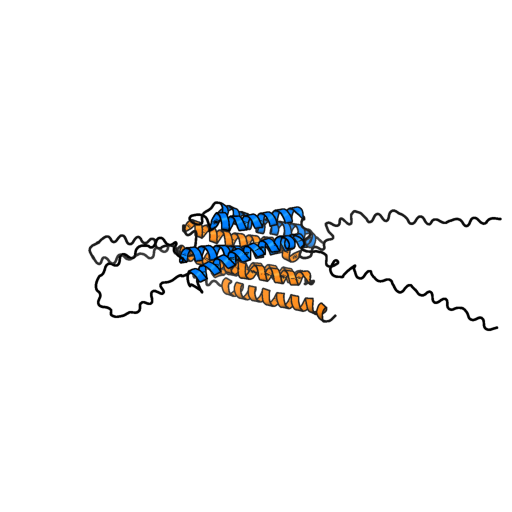2 THR A O 1
ATOM 900 N N . PHE A 1 123 ? 5.262 -8.773 -7.074 1 97.25 123 PHE A N 1
ATOM 901 C CA . PHE A 1 123 ? 4.465 -9.375 -8.141 1 97.25 123 PHE A CA 1
ATOM 902 C C . PHE A 1 123 ? 5.227 -9.375 -9.453 1 97.25 123 PHE A C 1
ATOM 904 O O . PHE A 1 123 ? 5.207 -10.359 -10.195 1 97.25 123 PHE A O 1
ATOM 911 N N . VAL A 1 124 ? 5.891 -8.281 -9.711 1 97.19 124 VAL A N 1
ATOM 912 C CA . VAL A 1 124 ? 6.648 -8.156 -10.945 1 97.19 124 VAL A CA 1
ATOM 913 C C . VAL A 1 124 ? 7.789 -9.172 -10.961 1 97.19 124 VAL A C 1
ATOM 915 O O . VAL A 1 124 ? 7.969 -9.898 -11.945 1 97.19 124 VAL A O 1
ATOM 918 N N . GLU A 1 125 ? 8.5 -9.227 -9.852 1 96.19 125 GLU A N 1
ATOM 919 C CA . GLU A 1 125 ? 9.68 -10.078 -9.805 1 96.19 125 GLU A CA 1
ATOM 920 C C . GLU A 1 125 ? 9.305 -11.555 -9.859 1 96.19 125 GLU A C 1
ATOM 922 O O . GLU A 1 125 ? 9.922 -12.336 -10.594 1 96.19 125 GLU A O 1
ATOM 927 N N . LEU A 1 126 ? 8.25 -11.977 -9.242 1 94 126 LEU A N 1
ATOM 928 C CA . LEU A 1 126 ? 7.863 -13.375 -9.164 1 94 126 LEU A CA 1
ATOM 929 C C . LEU A 1 126 ? 7.176 -13.82 -10.453 1 94 126 LEU A C 1
ATOM 931 O O . LEU A 1 126 ? 6.961 -15.016 -10.664 1 94 126 LEU A O 1
ATOM 935 N N . ASN A 1 127 ? 6.832 -12.867 -11.289 1 94 127 ASN A N 1
ATOM 936 C CA . ASN A 1 127 ? 6.266 -13.227 -12.586 1 94 127 ASN A CA 1
ATOM 937 C C . ASN A 1 127 ? 7.285 -13.047 -13.711 1 94 127 ASN A C 1
ATOM 939 O O . ASN A 1 127 ? 6.914 -12.992 -14.891 1 94 127 ASN A O 1
ATOM 943 N N . GLY A 1 128 ? 8.586 -12.797 -13.336 1 92.06 128 GLY A N 1
ATOM 944 C CA . GLY A 1 128 ? 9.656 -12.805 -14.32 1 92.06 128 GLY A CA 1
ATOM 945 C C . GLY A 1 128 ? 9.953 -11.438 -14.891 1 92.06 128 GLY A C 1
ATOM 946 O O . GLY A 1 128 ? 10.398 -11.32 -16.031 1 92.06 128 GLY A O 1
ATOM 947 N N . GLY A 1 129 ? 9.703 -10.43 -14.188 1 94.56 129 GLY A N 1
ATOM 948 C CA . GLY A 1 129 ? 9.984 -9.086 -14.648 1 94.56 129 GLY A CA 1
ATOM 949 C C . GLY A 1 129 ? 11.445 -8.844 -14.969 1 94.56 129 GLY A C 1
ATOM 950 O O . GLY A 1 129 ? 12.32 -9.5 -14.398 1 94.56 129 GLY A O 1
ATOM 951 N N . ASN A 1 130 ? 11.711 -7.898 -15.914 1 96.19 130 ASN A N 1
ATOM 952 C CA . ASN A 1 130 ? 13.062 -7.504 -16.297 1 96.19 130 ASN A CA 1
ATOM 953 C C . ASN A 1 130 ? 13.836 -6.938 -15.109 1 96.19 130 ASN A C 1
ATOM 955 O O . ASN A 1 130 ? 13.367 -6.016 -14.438 1 96.19 130 ASN A O 1
ATOM 959 N N . LYS A 1 131 ? 15 -7.504 -14.898 1 95.31 131 LYS A N 1
ATOM 960 C CA . LYS A 1 131 ? 15.789 -7.141 -13.727 1 95.31 131 LYS A CA 1
ATOM 961 C C . LYS A 1 131 ? 16.188 -5.664 -13.766 1 95.31 131 LYS A C 1
ATOM 963 O O . LYS A 1 131 ? 16.219 -4.996 -12.727 1 95.31 131 LYS A O 1
ATOM 968 N N . TRP A 1 132 ? 16.453 -5.113 -14.859 1 96.88 132 TRP A N 1
ATOM 969 C CA . TRP A 1 132 ? 16.891 -3.729 -14.969 1 96.88 132 TRP A CA 1
ATOM 970 C C . TRP A 1 132 ? 15.719 -2.768 -14.797 1 96.88 132 TRP A C 1
ATOM 972 O O . TRP A 1 132 ? 15.859 -1.716 -14.172 1 96.88 132 TRP A O 1
ATOM 982 N N . ALA A 1 133 ? 14.602 -3.146 -15.383 1 97.44 133 ALA A N 1
ATOM 983 C CA . ALA A 1 133 ? 13.406 -2.332 -15.195 1 97.44 133 ALA A CA 1
ATOM 984 C C . ALA A 1 133 ? 13.016 -2.266 -13.719 1 97.44 133 ALA A C 1
ATOM 986 O O . ALA A 1 133 ? 12.688 -1.192 -13.203 1 97.44 133 ALA A O 1
ATOM 987 N N . LEU A 1 134 ? 13.102 -3.393 -13.094 1 97.94 134 LEU A N 1
ATOM 988 C CA . LEU A 1 134 ? 12.742 -3.459 -11.68 1 97.94 134 LEU A CA 1
ATOM 989 C C . LEU A 1 134 ? 13.758 -2.709 -10.828 1 97.94 134 LEU A C 1
ATOM 991 O O . LEU A 1 134 ? 13.383 -1.949 -9.93 1 97.94 134 LEU A O 1
ATOM 995 N N . THR A 1 135 ? 15.047 -2.875 -11.102 1 98.38 135 THR A N 1
ATOM 996 C CA . THR A 1 135 ? 16.109 -2.186 -10.375 1 98.38 135 THR A CA 1
ATOM 997 C C . THR A 1 135 ? 15.953 -0.673 -10.5 1 98.38 135 THR A C 1
ATOM 999 O O . THR A 1 135 ? 15.977 0.048 -9.5 1 98.38 135 THR A O 1
ATOM 1002 N N . GLY A 1 136 ? 15.781 -0.246 -11.727 1 98.56 136 GLY A N 1
ATOM 1003 C CA . GLY A 1 136 ? 15.609 1.179 -11.961 1 98.56 136 GLY A CA 1
ATOM 1004 C C . GLY A 1 136 ? 14.367 1.744 -11.297 1 98.56 136 GLY A C 1
ATOM 1005 O O . GLY A 1 136 ? 14.398 2.852 -10.758 1 98.56 136 GLY A O 1
ATOM 1006 N N . SER A 1 137 ? 13.289 1.01 -11.328 1 98.69 137 SER A N 1
ATOM 1007 C CA . SER A 1 137 ? 12.039 1.477 -10.75 1 98.69 137 SER A CA 1
ATOM 1008 C C . SER A 1 137 ? 12.117 1.545 -9.227 1 98.69 137 SER A C 1
ATOM 1010 O O . SER A 1 137 ? 11.617 2.49 -8.617 1 98.69 137 SER A O 1
ATOM 1012 N N . LEU A 1 138 ? 12.758 0.575 -8.586 1 98.81 138 LEU A N 1
ATOM 1013 C CA . LEU A 1 138 ? 12.898 0.575 -7.133 1 98.81 138 LEU A CA 1
ATOM 1014 C C . LEU A 1 138 ? 13.836 1.686 -6.676 1 98.81 138 LEU A C 1
ATOM 1016 O O . LEU A 1 138 ? 13.602 2.318 -5.645 1 98.81 138 LEU A O 1
ATOM 1020 N N . ALA A 1 139 ? 14.891 1.907 -7.441 1 98.75 139 ALA A N 1
ATOM 1021 C CA . ALA A 1 139 ? 15.773 3.031 -7.148 1 98.75 139 ALA A CA 1
ATOM 1022 C C . ALA A 1 139 ? 15.023 4.359 -7.242 1 98.75 139 ALA A C 1
ATOM 1024 O O . ALA A 1 139 ? 15.188 5.23 -6.387 1 98.75 139 ALA A O 1
ATOM 1025 N N . ALA A 1 140 ? 14.266 4.473 -8.242 1 98.81 140 ALA A N 1
ATOM 1026 C CA . ALA A 1 140 ? 13.461 5.68 -8.414 1 98.81 140 ALA A CA 1
ATOM 1027 C C . ALA A 1 140 ? 12.469 5.848 -7.27 1 98.81 140 ALA A C 1
ATOM 1029 O O . ALA A 1 140 ? 12.281 6.957 -6.762 1 98.81 140 ALA A O 1
ATOM 1030 N N . LEU A 1 141 ? 11.797 4.754 -6.895 1 98.81 141 LEU A N 1
ATOM 1031 C CA . LEU A 1 141 ? 10.852 4.816 -5.781 1 98.81 141 LEU A CA 1
ATOM 1032 C C . LEU A 1 141 ? 11.531 5.336 -4.52 1 98.81 141 LEU A C 1
ATOM 1034 O O . LEU A 1 141 ? 10.977 6.18 -3.814 1 98.81 141 LEU A O 1
ATOM 1038 N N . LEU A 1 142 ? 12.719 4.805 -4.246 1 98.75 142 LEU A N 1
ATOM 1039 C CA . LEU A 1 142 ? 13.461 5.262 -3.08 1 98.75 142 LEU A CA 1
ATOM 1040 C C . LEU A 1 142 ? 13.742 6.758 -3.168 1 98.75 142 LEU A C 1
ATOM 1042 O O . LEU A 1 142 ? 13.57 7.488 -2.189 1 98.75 142 LEU A O 1
ATOM 1046 N N . PHE A 1 143 ? 14.164 7.211 -4.301 1 98.56 143 PHE A N 1
ATOM 1047 C CA . PHE A 1 143 ? 14.414 8.625 -4.531 1 98.56 143 PHE A CA 1
ATOM 1048 C C . PHE A 1 143 ? 13.141 9.438 -4.297 1 98.56 143 PHE A C 1
ATOM 1050 O O . PHE A 1 143 ? 13.18 10.484 -3.646 1 98.56 143 PHE A O 1
ATOM 1057 N N . PHE A 1 144 ? 12.008 8.984 -4.836 1 98.56 144 PHE A N 1
ATOM 1058 C CA . PHE A 1 144 ? 10.742 9.688 -4.684 1 98.56 144 PHE A CA 1
ATOM 1059 C C . PHE A 1 144 ? 10.359 9.797 -3.215 1 98.56 144 PHE A C 1
ATOM 1061 O O . PHE A 1 144 ? 9.883 10.844 -2.766 1 98.56 144 PHE A O 1
ATOM 1068 N N . ARG A 1 145 ? 10.57 8.727 -2.439 1 98.44 145 ARG A N 1
ATOM 1069 C CA . ARG A 1 145 ? 10.18 8.719 -1.033 1 98.44 145 ARG A CA 1
ATOM 1070 C C . ARG A 1 145 ? 11.047 9.664 -0.216 1 98.44 145 ARG A C 1
ATOM 1072 O O . ARG A 1 145 ? 10.562 10.336 0.698 1 98.44 145 ARG A O 1
ATOM 1079 N N . ILE A 1 146 ? 12.32 9.727 -0.541 1 98.12 146 ILE A N 1
ATOM 1080 C CA . ILE A 1 146 ? 13.227 10.641 0.147 1 98.12 146 ILE A CA 1
ATOM 1081 C C . ILE A 1 146 ? 12.906 12.078 -0.247 1 98.12 146 ILE A C 1
ATOM 1083 O O . ILE A 1 146 ? 12.82 12.961 0.612 1 98.12 146 ILE A O 1
ATOM 1087 N N . ALA A 1 147 ? 12.711 12.312 -1.569 1 97.38 147 ALA A N 1
ATOM 1088 C CA . ALA A 1 147 ? 12.391 13.648 -2.059 1 97.38 147 ALA A CA 1
ATOM 1089 C C . ALA A 1 147 ? 11.094 14.164 -1.441 1 97.38 147 ALA A C 1
ATOM 1091 O O . ALA A 1 147 ? 10.984 15.344 -1.108 1 97.38 147 ALA A O 1
ATOM 1092 N N . HIS A 1 148 ? 10.125 13.312 -1.317 1 96.69 148 HIS A N 1
ATOM 1093 C CA . HIS A 1 148 ? 8.82 13.68 -0.777 1 96.69 148 HIS A CA 1
ATOM 1094 C C . HIS A 1 148 ? 8.953 14.273 0.621 1 96.69 148 HIS A C 1
ATOM 1096 O O . HIS A 1 148 ? 8.297 15.273 0.939 1 96.69 148 HIS A O 1
ATOM 1102 N N . VAL A 1 149 ? 9.867 13.695 1.381 1 95.69 149 VAL A N 1
ATOM 1103 C CA . VAL A 1 149 ? 10 14.109 2.773 1 95.69 149 VAL A CA 1
ATOM 1104 C C . VAL A 1 149 ? 11.062 15.203 2.889 1 95.69 149 VAL A C 1
ATOM 1106 O O . VAL A 1 149 ? 10.766 16.312 3.33 1 95.69 149 VAL A O 1
ATOM 1109 N N . GLU A 1 150 ? 12.281 14.938 2.445 1 96.25 150 GLU A N 1
ATOM 1110 C CA . GLU A 1 150 ? 13.438 15.781 2.717 1 96.25 150 GLU A CA 1
ATOM 1111 C C . GLU A 1 150 ? 13.367 17.078 1.917 1 96.25 150 GLU A C 1
ATOM 1113 O O . GLU A 1 150 ? 13.82 18.125 2.385 1 96.25 150 GLU A O 1
ATOM 1118 N N . PHE A 1 151 ? 12.805 17.062 0.761 1 94.94 151 PHE A N 1
ATOM 1119 C CA . PHE A 1 151 ? 12.734 18.266 -0.075 1 94.94 151 PHE A CA 1
ATOM 1120 C C . PHE A 1 151 ? 11.289 18.688 -0.285 1 94.94 151 PHE A C 1
ATOM 1122 O O . PHE A 1 151 ? 11 19.5 -1.167 1 94.94 151 PHE A O 1
ATOM 1129 N N . GLY A 1 152 ? 10.398 18.062 0.41 1 93.69 152 GLY A N 1
ATOM 1130 C CA . GLY A 1 152 ? 8.992 18.391 0.281 1 93.69 152 GLY A CA 1
ATOM 1131 C C . GLY A 1 152 ? 8.344 18.797 1.592 1 93.69 152 GLY A C 1
ATOM 1132 O O . GLY A 1 152 ? 8.297 19.984 1.919 1 93.69 152 GLY A O 1
ATOM 1133 N N . LEU A 1 153 ? 8.039 17.844 2.434 1 90.69 153 LEU A N 1
ATOM 1134 C CA . LEU A 1 153 ? 7.285 18.078 3.66 1 90.69 153 LEU A CA 1
ATOM 1135 C C . LEU A 1 153 ? 8.133 18.828 4.684 1 90.69 153 LEU A C 1
ATOM 1137 O O . LEU A 1 153 ? 7.609 19.641 5.449 1 90.69 153 LEU A O 1
ATOM 1141 N N . ARG A 1 154 ? 9.406 18.562 4.656 1 90.56 154 ARG A N 1
ATOM 1142 C CA . ARG A 1 154 ? 10.273 19.172 5.656 1 90.56 154 ARG A CA 1
ATOM 1143 C C . ARG A 1 154 ? 10.805 20.516 5.164 1 90.56 154 ARG A C 1
ATOM 1145 O O . ARG A 1 154 ? 11.5 21.219 5.898 1 90.56 154 ARG A O 1
ATOM 1152 N N . ALA A 1 155 ? 10.5 20.859 3.943 1 87 155 ALA A N 1
ATOM 1153 C CA . ALA A 1 155 ? 10.875 22.156 3.412 1 87 155 ALA A CA 1
ATOM 1154 C C . ALA A 1 155 ? 10.016 23.266 4.012 1 87 155 ALA A C 1
ATOM 1156 O O . ALA A 1 155 ? 9.039 23 4.715 1 87 155 ALA A O 1
ATOM 1157 N N . LYS A 1 156 ? 10.391 24.5 3.742 1 79.62 156 LYS A N 1
ATOM 1158 C CA . LYS A 1 156 ? 9.656 25.656 4.234 1 79.62 156 LYS A CA 1
ATOM 1159 C C . LYS A 1 156 ? 8.18 25.578 3.855 1 79.62 156 LYS A C 1
ATOM 1161 O O . LYS A 1 156 ? 7.844 25.25 2.713 1 79.62 156 LYS A O 1
ATOM 1166 N N . ASP A 1 157 ? 7.258 25.75 4.805 1 78.62 157 ASP A N 1
ATOM 1167 C CA . ASP A 1 157 ? 5.809 25.766 4.629 1 78.62 157 ASP A CA 1
ATOM 1168 C C . ASP A 1 157 ? 5.297 24.406 4.184 1 78.62 157 ASP A C 1
ATOM 1170 O O . ASP A 1 157 ? 4.145 24.266 3.766 1 78.62 157 ASP A O 1
ATOM 1174 N N . SER A 1 158 ? 6.199 23.375 4.195 1 77.94 158 SER A N 1
ATOM 1175 C CA . SER A 1 158 ? 5.836 22 3.846 1 77.94 158 SER A CA 1
ATOM 1176 C C . SER A 1 158 ? 5.391 21.906 2.391 1 77.94 158 SER A C 1
ATOM 1178 O O . SER A 1 158 ? 4.531 21.094 2.057 1 77.94 158 SER A O 1
ATOM 1180 N N . MET A 1 159 ? 5.906 22.766 1.497 1 80.5 159 MET A N 1
ATOM 1181 C CA . MET A 1 159 ? 5.492 22.781 0.097 1 80.5 159 MET A CA 1
ATOM 1182 C C . MET A 1 159 ? 6.703 22.812 -0.829 1 80.5 159 MET A C 1
ATOM 1184 O O . MET A 1 159 ? 6.766 23.625 -1.756 1 80.5 159 MET A O 1
ATOM 1188 N N . GLY A 1 160 ? 7.625 22.078 -0.464 1 87.56 160 GLY A N 1
ATOM 1189 C CA . GLY A 1 160 ? 8.797 21.984 -1.319 1 87.56 160 GLY A CA 1
ATOM 1190 C C . GLY A 1 160 ? 8.539 21.234 -2.611 1 87.56 160 GLY A C 1
ATOM 1191 O O . GLY A 1 160 ? 7.508 20.578 -2.758 1 87.56 160 GLY A O 1
ATOM 1192 N N . TRP A 1 161 ? 9.445 21.391 -3.574 1 89.69 161 TRP A N 1
ATOM 1193 C CA . TRP A 1 161 ? 9.281 20.766 -4.887 1 89.69 161 TRP A CA 1
ATOM 1194 C C . TRP A 1 161 ? 9.242 19.25 -4.777 1 89.69 161 TRP A C 1
ATOM 1196 O O . TRP A 1 161 ? 8.727 18.562 -5.668 1 89.69 161 TRP A O 1
ATOM 1206 N N . GLY A 1 162 ? 9.82 18.672 -3.768 1 93.81 162 GLY A N 1
ATOM 1207 C CA . GLY A 1 162 ? 9.859 17.234 -3.553 1 93.81 162 GLY A CA 1
ATOM 1208 C C . GLY A 1 162 ? 8.492 16.625 -3.311 1 93.81 162 GLY A C 1
ATOM 1209 O O . GLY A 1 162 ? 8.289 15.43 -3.535 1 93.81 162 GLY A O 1
ATOM 1210 N N . ARG A 1 163 ? 7.598 17.422 -2.85 1 92.38 163 ARG A N 1
ATOM 1211 C CA . ARG A 1 163 ? 6.281 16.906 -2.488 1 92.38 163 ARG A CA 1
ATOM 1212 C C . ARG A 1 163 ? 5.527 16.422 -3.721 1 92.38 163 ARG A C 1
ATOM 1214 O O . ARG A 1 163 ? 5.172 15.234 -3.805 1 92.38 163 ARG A O 1
ATOM 1221 N N . PRO A 1 164 ? 5.309 17.297 -4.785 1 93.12 164 PRO A N 1
ATOM 1222 C CA . PRO A 1 164 ? 4.613 16.781 -5.969 1 93.12 164 PRO A CA 1
ATOM 1223 C C . PRO A 1 164 ? 5.426 15.719 -6.715 1 93.12 164 PRO A C 1
ATOM 1225 O O . PRO A 1 164 ? 4.859 14.773 -7.27 1 93.12 164 PRO A O 1
ATOM 1228 N N . VAL A 1 165 ? 6.719 15.859 -6.734 1 95.5 165 VAL A N 1
ATOM 1229 C CA . VAL A 1 165 ? 7.574 14.898 -7.422 1 95.5 165 VAL A CA 1
ATOM 1230 C C . VAL A 1 165 ? 7.477 13.539 -6.734 1 95.5 165 VAL A C 1
ATOM 1232 O O . VAL A 1 165 ? 7.324 12.508 -7.398 1 95.5 165 VAL A O 1
ATOM 1235 N N . GLY A 1 166 ? 7.629 13.562 -5.434 1 97.06 166 GLY A N 1
ATOM 1236 C CA . GLY A 1 166 ? 7.512 12.328 -4.676 1 97.06 166 GLY A CA 1
ATOM 1237 C C . GLY A 1 166 ? 6.129 11.703 -4.762 1 97.06 166 GLY A C 1
ATOM 1238 O O . GLY A 1 166 ? 6.004 10.484 -4.891 1 97.06 166 GLY A O 1
ATOM 1239 N N . TYR 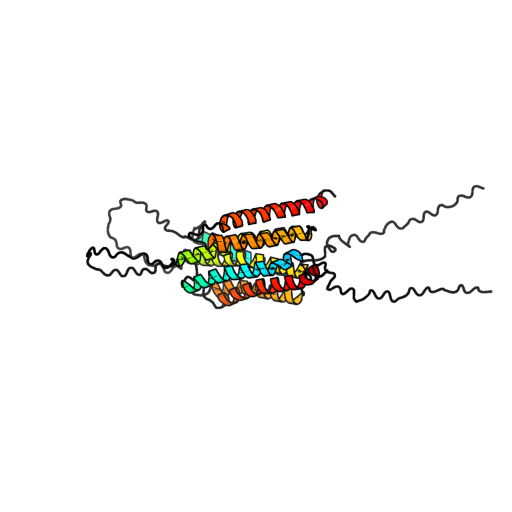A 1 167 ? 5.121 12.57 -4.695 1 95.19 167 TYR A N 1
ATOM 1240 C CA . TYR A 1 167 ? 3.738 12.109 -4.723 1 95.19 167 TYR A CA 1
ATOM 1241 C C . TYR A 1 167 ? 3.414 11.445 -6.055 1 95.19 167 TYR A C 1
ATOM 1243 O O . TYR A 1 167 ? 3.08 10.258 -6.094 1 95.19 167 TYR A O 1
ATOM 1251 N N . PHE A 1 168 ? 3.619 12.102 -7.129 1 96.88 168 PHE A N 1
ATOM 1252 C CA . PHE A 1 168 ? 3.238 11.586 -8.438 1 96.88 168 PHE A CA 1
ATOM 1253 C C . PHE A 1 168 ? 4.191 10.484 -8.883 1 96.88 168 PHE A C 1
ATOM 1255 O O . PHE A 1 168 ? 3.785 9.555 -9.578 1 96.88 168 PHE A O 1
ATOM 1262 N N . GLY A 1 169 ? 5.438 10.617 -8.469 1 98.31 169 GLY A N 1
ATOM 1263 C CA . GLY A 1 169 ? 6.371 9.539 -8.75 1 98.31 169 GLY A CA 1
ATOM 1264 C C . GLY A 1 169 ? 5.965 8.227 -8.109 1 98.31 169 GLY A C 1
ATOM 1265 O O . GLY A 1 169 ? 6.027 7.172 -8.758 1 98.31 169 GLY A O 1
ATOM 1266 N N . THR A 1 170 ? 5.48 8.258 -6.836 1 98.31 170 THR A N 1
ATOM 1267 C CA . THR A 1 170 ? 5.062 7.062 -6.113 1 98.31 170 THR A CA 1
ATOM 1268 C C . THR A 1 170 ? 3.807 6.465 -6.742 1 98.31 170 THR A C 1
ATOM 1270 O O . THR A 1 170 ? 3.723 5.254 -6.941 1 98.31 170 THR A O 1
ATOM 1273 N N . LEU A 1 171 ? 2.871 7.371 -7.086 1 98 171 LEU A N 1
ATOM 1274 C CA . LEU A 1 171 ? 1.667 6.898 -7.762 1 98 171 LEU A CA 1
ATOM 1275 C C . LEU A 1 171 ? 2.014 6.242 -9.094 1 98 171 LEU A C 1
ATOM 1277 O O . LEU A 1 171 ? 1.458 5.199 -9.438 1 98 171 LEU A O 1
ATOM 1281 N N . GLY A 1 172 ? 2.93 6.887 -9.828 1 98.38 172 GLY A N 1
ATOM 1282 C CA . GLY A 1 172 ? 3.395 6.32 -11.086 1 98.38 172 GLY A CA 1
ATOM 1283 C C . GLY A 1 172 ? 4.031 4.953 -10.922 1 98.38 172 GLY A C 1
ATOM 1284 O O . GLY A 1 172 ? 3.826 4.066 -11.75 1 98.38 172 GLY A O 1
ATOM 1285 N N . PHE A 1 173 ? 4.77 4.809 -9.883 1 98.69 173 PHE A N 1
ATOM 1286 C CA . PHE A 1 173 ? 5.391 3.518 -9.609 1 98.69 173 PHE A CA 1
ATOM 1287 C C . PHE A 1 173 ? 4.328 2.445 -9.383 1 98.69 173 PHE A C 1
ATOM 1289 O O . PHE A 1 173 ? 4.371 1.386 -10.016 1 98.69 173 PHE A O 1
ATOM 1296 N N . VAL A 1 174 ? 3.408 2.688 -8.484 1 98.62 174 VAL A N 1
ATOM 1297 C CA . VAL A 1 174 ? 2.438 1.679 -8.078 1 98.62 174 VAL A CA 1
ATOM 1298 C C . VAL A 1 174 ? 1.553 1.303 -9.258 1 98.62 174 VAL A C 1
ATOM 1300 O O . VAL A 1 174 ? 1.378 0.119 -9.562 1 98.62 174 VAL A O 1
ATOM 1303 N N . VAL A 1 175 ? 1.06 2.285 -10 1 98.5 175 VAL A N 1
ATOM 1304 C CA . VAL A 1 175 ? 0.18 2.025 -11.141 1 98.5 175 VAL A CA 1
ATOM 1305 C C . VAL A 1 175 ? 0.979 1.402 -12.281 1 98.5 175 VAL A C 1
ATOM 1307 O O . VAL A 1 175 ? 0.541 0.426 -12.891 1 98.5 175 VAL A O 1
ATOM 1310 N N . GLY A 1 176 ? 2.123 1.916 -12.555 1 98.62 176 GLY A N 1
ATOM 1311 C CA . GLY A 1 176 ? 2.957 1.409 -13.633 1 98.62 176 GLY A CA 1
ATOM 1312 C C . GLY A 1 176 ? 3.432 -0.013 -13.406 1 98.62 176 GLY A C 1
ATOM 1313 O O . GLY A 1 176 ? 3.289 -0.871 -14.273 1 98.62 176 GLY A O 1
ATOM 1314 N N . MET A 1 177 ? 3.953 -0.26 -12.242 1 98.62 177 MET A N 1
ATOM 1315 C CA . MET A 1 177 ? 4.512 -1.579 -11.969 1 98.62 177 MET A CA 1
ATOM 1316 C C . MET A 1 177 ? 3.406 -2.611 -11.773 1 98.62 177 MET A C 1
ATOM 1318 O O . MET A 1 177 ? 3.576 -3.781 -12.117 1 98.62 177 MET A O 1
ATOM 1322 N N . SER A 1 178 ? 2.291 -2.191 -11.219 1 98.62 178 SER A N 1
ATOM 1323 C CA . SER A 1 178 ? 1.168 -3.121 -11.156 1 98.62 178 SER A CA 1
ATOM 1324 C C . SER A 1 178 ? 0.687 -3.504 -12.555 1 98.62 178 SER A C 1
ATOM 1326 O O . SER A 1 178 ? 0.343 -4.664 -12.797 1 98.62 178 SER A O 1
ATOM 1328 N N . SER A 1 179 ? 0.59 -2.602 -13.461 1 98.5 179 SER A N 1
ATOM 1329 C CA . SER A 1 179 ? 0.203 -2.879 -14.844 1 98.5 179 SER A CA 1
ATOM 1330 C C . SER A 1 179 ? 1.213 -3.795 -15.523 1 98.5 179 SER A C 1
ATOM 1332 O O . SER A 1 179 ? 0.833 -4.695 -16.281 1 98.5 179 SER A O 1
ATOM 1334 N N . TYR A 1 180 ? 2.494 -3.51 -15.281 1 97.75 180 TYR A N 1
ATOM 1335 C CA . TYR A 1 180 ? 3.551 -4.375 -15.797 1 97.75 180 TYR A CA 1
ATOM 1336 C C . TYR A 1 180 ? 3.396 -5.797 -15.273 1 97.75 180 TYR A C 1
ATOM 1338 O O . TYR A 1 180 ? 3.518 -6.762 -16.031 1 97.75 180 TYR A O 1
ATOM 1346 N N . ALA A 1 181 ? 3.104 -5.922 -13.992 1 97.31 181 ALA A N 1
ATOM 1347 C CA . ALA A 1 181 ? 2.9 -7.238 -13.398 1 97.31 181 ALA A CA 1
ATOM 1348 C C . ALA A 1 181 ? 1.739 -7.969 -14.062 1 97.31 181 ALA A C 1
ATOM 1350 O O . ALA A 1 181 ? 1.84 -9.164 -14.359 1 97.31 181 ALA A O 1
ATOM 1351 N N . ALA A 1 182 ? 0.669 -7.281 -14.328 1 96.69 182 ALA A N 1
ATOM 1352 C CA . ALA A 1 182 ? -0.491 -7.895 -14.969 1 96.69 182 ALA A CA 1
ATOM 1353 C C . ALA A 1 182 ? -0.168 -8.305 -16.406 1 96.69 182 ALA A C 1
ATOM 1355 O O . ALA A 1 182 ? -0.639 -9.344 -16.875 1 96.69 182 ALA A O 1
ATOM 1356 N N . TRP A 1 183 ? 0.584 -7.465 -17.016 1 95.62 183 TRP A N 1
ATOM 1357 C CA . TRP A 1 183 ? 1.004 -7.801 -18.375 1 95.62 183 TRP A CA 1
ATOM 1358 C C . TRP A 1 183 ? 1.834 -9.078 -18.391 1 95.62 183 TRP A C 1
ATOM 1360 O O . TRP A 1 183 ? 1.643 -9.945 -19.25 1 95.62 183 TRP A O 1
ATOM 1370 N N . LEU A 1 184 ? 2.734 -9.242 -17.5 1 93.38 184 LEU A N 1
ATOM 1371 C CA . LEU A 1 184 ? 3.555 -10.445 -17.391 1 93.38 184 LEU A CA 1
ATOM 1372 C C . LEU A 1 184 ? 2.686 -11.672 -17.125 1 93.38 184 LEU A C 1
ATOM 1374 O O . LEU A 1 184 ? 3 -12.766 -17.609 1 93.38 184 LEU A O 1
ATOM 1378 N N . ALA A 1 185 ? 1.57 -11.43 -16.406 1 93.25 185 ALA A N 1
ATOM 1379 C CA . ALA A 1 185 ? 0.707 -12.531 -15.992 1 93.25 185 ALA A CA 1
ATOM 1380 C C . ALA A 1 185 ? -0.283 -12.891 -17.094 1 93.25 185 ALA A C 1
ATOM 1382 O O . ALA A 1 185 ? -1.02 -13.875 -16.984 1 93.25 185 ALA A O 1
ATOM 1383 N N . SER A 1 186 ? -0.335 -12.195 -18.156 1 90.5 186 SER A N 1
ATOM 1384 C CA . SER A 1 186 ? -1.331 -12.383 -19.203 1 90.5 186 SER A CA 1
ATOM 1385 C C . SER A 1 186 ? -1.186 -13.75 -19.875 1 90.5 186 SER A C 1
ATOM 1387 O O . SER A 1 186 ? -2.174 -14.336 -20.312 1 90.5 186 SER A O 1
ATOM 1389 N N . GLY A 1 187 ? 0.019 -14.305 -19.938 1 81.69 187 GLY A N 1
ATOM 1390 C CA . GLY A 1 187 ? 0.231 -15.617 -20.531 1 81.69 187 GLY A CA 1
ATOM 1391 C C . GLY A 1 187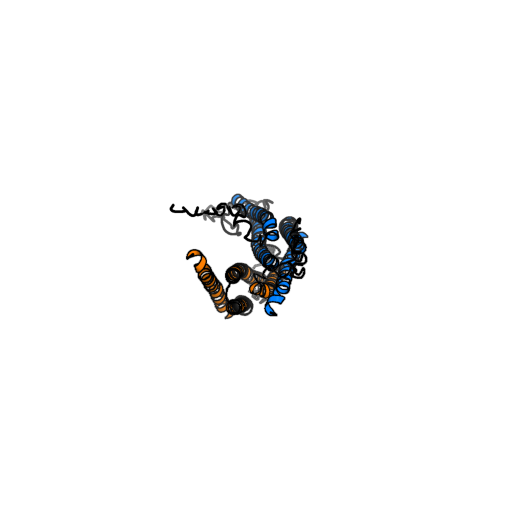 ? -0.425 -16.734 -19.734 1 81.69 187 GLY A C 1
ATOM 1392 O O . GLY A 1 187 ? -0.77 -17.781 -20.297 1 81.69 187 GLY A O 1
ATOM 1393 N N . PHE A 1 188 ? -0.649 -16.5 -18.531 1 81.12 188 PHE A N 1
ATOM 1394 C CA . PHE A 1 188 ? -1.262 -17.453 -17.625 1 81.12 188 PHE A CA 1
ATOM 1395 C C . PHE A 1 188 ? -2.729 -17.672 -17.984 1 81.12 188 PHE A C 1
ATOM 1397 O O . PHE A 1 188 ? -3.238 -18.797 -17.859 1 81.12 188 PHE A O 1
ATOM 1404 N N . TRP A 1 189 ? -3.473 -16.719 -18.406 1 77.25 189 TRP A N 1
ATOM 1405 C CA . TRP A 1 189 ? -4.902 -16.828 -18.688 1 77.25 189 TRP A CA 1
ATOM 1406 C C . TRP A 1 189 ? -5.145 -17.328 -20.094 1 77.25 189 TRP A C 1
ATOM 1408 O O . TRP A 1 189 ? -6.223 -17.844 -20.406 1 77.25 189 TRP A O 1
ATOM 1418 N N . ARG A 1 190 ? -4.137 -17.297 -20.922 1 69.56 190 ARG A N 1
ATOM 1419 C CA . ARG A 1 190 ? -4.266 -17.75 -22.297 1 69.56 190 ARG A CA 1
ATOM 1420 C C . ARG A 1 190 ? -3.959 -19.234 -22.438 1 69.56 190 ARG A C 1
ATOM 1422 O O . ARG A 1 190 ? -4.43 -19.891 -23.359 1 69.56 190 ARG A O 1
ATOM 1429 N N . ALA A 1 191 ? -3.363 -19.797 -21.422 1 59 191 ALA A N 1
ATOM 1430 C CA . ALA A 1 191 ? -3.057 -21.219 -21.531 1 59 191 ALA A CA 1
ATOM 1431 C C . ALA A 1 191 ? -4.203 -22.062 -20.969 1 59 191 ALA A C 1
ATOM 1433 O O . ALA A 1 191 ? -4.949 -21.625 -20.109 1 59 191 ALA A O 1
ATOM 1434 N N . MET B 1 1 ? 47.562 -62.719 -36.344 1 29.39 1 MET B N 1
ATOM 1435 C CA . MET B 1 1 ? 46.312 -62.219 -36.938 1 29.39 1 MET B CA 1
ATOM 1436 C C . MET B 1 1 ? 45.594 -61.312 -35.938 1 29.39 1 MET B C 1
ATOM 1438 O O . MET B 1 1 ? 45.094 -61.781 -34.906 1 29.39 1 MET B O 1
ATOM 1442 N N . SER B 1 2 ? 46.094 -60.031 -35.781 1 32.91 2 SER B N 1
ATOM 1443 C CA . SER B 1 2 ? 45.969 -58.906 -34.875 1 32.91 2 SER B CA 1
ATOM 1444 C C . SER B 1 2 ? 44.562 -58.281 -34.938 1 32.91 2 SER B C 1
ATOM 1446 O O . SER B 1 2 ? 44.156 -57.812 -36 1 32.91 2 SER B O 1
ATOM 1448 N N . GLY B 1 3 ? 43.594 -59 -34.375 1 24.84 3 GLY B N 1
ATOM 1449 C CA . GLY B 1 3 ? 42.188 -58.656 -34.438 1 24.84 3 GLY B CA 1
ATOM 1450 C C . GLY B 1 3 ? 41.875 -57.281 -33.906 1 24.84 3 GLY B C 1
ATOM 1451 O O . GLY B 1 3 ? 42.125 -56.969 -32.75 1 24.84 3 GLY B O 1
ATOM 1452 N N . LYS B 1 4 ? 42.125 -56.219 -34.75 1 33.56 4 LYS B N 1
ATOM 1453 C CA . LYS B 1 4 ? 41.812 -54.812 -34.531 1 33.56 4 LYS B CA 1
ATOM 1454 C C . LYS B 1 4 ? 40.344 -54.625 -34.062 1 33.56 4 LYS B C 1
ATOM 1456 O O . LYS B 1 4 ? 39.438 -55.094 -34.75 1 33.56 4 LYS B O 1
ATOM 1461 N N . ILE B 1 5 ? 40.125 -54.906 -32.781 1 32.75 5 ILE B N 1
ATOM 1462 C CA . ILE B 1 5 ? 38.781 -54.656 -32.281 1 32.75 5 ILE B CA 1
ATOM 1463 C C . ILE B 1 5 ? 38.312 -53.281 -32.75 1 32.75 5 ILE B C 1
ATOM 1465 O O . ILE B 1 5 ? 39.031 -52.281 -32.594 1 32.75 5 ILE B O 1
ATOM 1469 N N . PRO B 1 6 ? 37.438 -53.188 -33.656 1 33.91 6 PRO B N 1
ATOM 1470 C CA . PRO B 1 6 ? 36.969 -51.875 -34.125 1 33.91 6 PRO B CA 1
ATOM 1471 C C . PRO B 1 6 ? 36.406 -51 -33 1 33.91 6 PRO B C 1
ATOM 1473 O O . PRO B 1 6 ? 35.719 -51.531 -32.094 1 33.91 6 PRO B O 1
ATOM 1476 N N . ARG B 1 7 ? 37.156 -50 -32.531 1 35.72 7 ARG B N 1
ATOM 1477 C CA . ARG B 1 7 ? 36.719 -48.969 -31.594 1 35.72 7 ARG B CA 1
ATOM 1478 C C . ARG B 1 7 ? 35.406 -48.375 -32.031 1 35.72 7 ARG B C 1
ATOM 1480 O O . ARG B 1 7 ? 35.312 -47.688 -33.062 1 35.72 7 ARG B O 1
ATOM 1487 N N . LEU B 1 8 ? 34.375 -49.188 -31.969 1 31.91 8 LEU B N 1
ATOM 1488 C CA . LEU B 1 8 ? 33.062 -48.562 -32.219 1 31.91 8 LEU B CA 1
ATOM 1489 C C . LEU B 1 8 ? 32.906 -47.281 -31.391 1 31.91 8 LEU B C 1
ATOM 1491 O O . LEU B 1 8 ? 32.812 -47.344 -30.156 1 31.91 8 LEU B O 1
ATOM 1495 N N . PHE B 1 9 ? 33.625 -46.25 -31.719 1 33.41 9 PHE B N 1
ATOM 1496 C CA . PHE B 1 9 ? 33.344 -44.938 -31.125 1 33.41 9 PHE B CA 1
ATOM 1497 C C . PHE B 1 9 ? 31.891 -44.562 -31.344 1 33.41 9 PHE B C 1
ATOM 1499 O O . PHE B 1 9 ? 31.469 -44.312 -32.5 1 33.41 9 PHE B O 1
ATOM 1506 N N . VAL B 1 10 ? 30.969 -45.25 -30.625 1 34.56 10 VAL B N 1
ATOM 1507 C CA . VAL B 1 10 ? 29.609 -44.688 -30.578 1 34.56 10 VAL B CA 1
ATOM 1508 C C . VAL B 1 10 ? 29.672 -43.188 -30.406 1 34.56 10 VAL B C 1
ATOM 1510 O O . VAL B 1 10 ? 30.172 -42.688 -29.391 1 34.56 10 VAL B O 1
ATOM 1513 N N . GLN B 1 11 ? 29.875 -42.438 -31.484 1 31.28 11 GLN B N 1
ATOM 1514 C CA . GLN B 1 11 ? 29.672 -41 -31.5 1 31.28 11 GLN B CA 1
ATOM 1515 C C . GLN B 1 11 ? 28.359 -40.625 -30.812 1 31.28 11 GLN B C 1
ATOM 1517 O O . GLN B 1 11 ? 27.281 -41.031 -31.25 1 31.28 11 GLN B O 1
ATOM 1522 N N . LEU B 1 12 ? 28.359 -40.656 -29.469 1 35.31 12 LEU B N 1
ATOM 1523 C CA . LEU B 1 12 ? 27.219 -40.062 -28.781 1 35.31 12 LEU B CA 1
ATOM 1524 C C . LEU B 1 12 ? 26.766 -38.781 -29.484 1 35.31 12 LEU B C 1
ATOM 1526 O O . LEU B 1 12 ? 27.609 -37.969 -29.906 1 35.31 12 LEU B O 1
ATOM 1530 N N . PRO B 1 13 ? 25.656 -38.875 -30.219 1 32.25 13 PRO B N 1
ATOM 1531 C CA . PRO B 1 13 ? 25.188 -37.656 -30.906 1 32.25 13 PRO B CA 1
ATOM 1532 C C . PRO B 1 13 ? 25.359 -36.406 -30.047 1 32.25 13 PRO B C 1
ATOM 1534 O O . PRO B 1 13 ? 25.141 -36.438 -28.844 1 32.25 13 PRO B O 1
ATOM 1537 N N . SER B 1 14 ? 26.359 -35.594 -30.328 1 33.53 14 SER B N 1
ATOM 1538 C CA . SER B 1 14 ? 26.672 -34.281 -29.781 1 33.53 14 SER B CA 1
ATOM 1539 C C . SER B 1 14 ? 25.406 -33.469 -29.562 1 33.53 14 SER B C 1
ATOM 1541 O O . SER B 1 14 ? 25.391 -32.562 -28.703 1 33.53 14 SER B O 1
ATOM 1543 N N . GLN B 1 15 ? 24.562 -33.5 -30.594 1 30.47 15 GLN B N 1
ATOM 1544 C CA . GLN B 1 15 ? 23.688 -32.344 -30.703 1 30.47 15 GLN B CA 1
ATOM 1545 C C . GLN B 1 15 ? 22.594 -32.375 -29.641 1 30.47 15 GLN B C 1
ATOM 1547 O O . GLN B 1 15 ? 21.453 -32.75 -29.938 1 30.47 15 GLN B O 1
ATOM 1552 N N . LEU B 1 16 ? 22.656 -33.031 -28.578 1 32 16 LEU B N 1
ATOM 1553 C CA . LEU B 1 16 ? 21.562 -32.688 -27.672 1 32 16 LEU B CA 1
ATOM 1554 C C . LEU B 1 16 ? 21.422 -31.156 -27.547 1 32 16 LEU B C 1
ATOM 1556 O O . LEU B 1 16 ? 22.188 -30.516 -26.844 1 32 16 LEU B O 1
ATOM 1560 N N . THR B 1 17 ? 21.406 -30.484 -28.75 1 30.47 17 THR B N 1
ATOM 1561 C CA . THR B 1 17 ? 20.984 -29.094 -28.688 1 30.47 17 THR B CA 1
ATOM 1562 C C . THR B 1 17 ? 19.797 -28.938 -27.734 1 30.47 17 THR B C 1
ATOM 1564 O O . THR B 1 17 ? 18.766 -29.578 -27.906 1 30.47 17 THR B O 1
ATOM 1567 N N . TRP B 1 18 ? 20.062 -28.969 -26.484 1 32.41 18 TRP B N 1
ATOM 1568 C CA . TRP B 1 18 ? 19 -28.469 -25.609 1 32.41 18 TRP B CA 1
ATOM 1569 C C . TRP B 1 18 ? 18.188 -27.391 -26.312 1 32.41 18 TRP B C 1
ATOM 1571 O O . TRP B 1 18 ? 18.75 -26.5 -26.953 1 32.41 18 TRP B O 1
ATOM 1581 N N . PRO B 1 19 ? 17.078 -27.859 -26.922 1 33.5 19 PRO B N 1
ATOM 1582 C CA . PRO B 1 19 ? 16.344 -26.797 -27.609 1 33.5 19 PRO B CA 1
ATOM 1583 C C . PRO B 1 19 ? 16.531 -25.438 -26.953 1 33.5 19 PRO B C 1
ATOM 1585 O O . PRO B 1 19 ? 16.422 -25.312 -25.734 1 33.5 19 PRO B O 1
ATOM 1588 N N . ALA B 1 20 ? 17.484 -24.641 -27.328 1 34.09 20 ALA B N 1
ATOM 1589 C CA . ALA B 1 20 ? 17.672 -23.234 -27.016 1 34.09 20 ALA B CA 1
ATOM 1590 C C . ALA B 1 20 ? 16.344 -22.562 -26.672 1 34.09 20 ALA B C 1
ATOM 1592 O O . ALA B 1 20 ? 16.312 -21.547 -25.969 1 34.09 20 ALA B O 1
ATOM 1593 N N . ASP B 1 21 ? 15.328 -22.938 -27.375 1 32.5 21 ASP B N 1
ATOM 1594 C CA . ASP B 1 21 ? 14.039 -22.281 -27.188 1 32.5 21 ASP B CA 1
ATOM 1595 C C . ASP B 1 21 ? 13.5 -22.531 -25.781 1 32.5 21 ASP B C 1
ATOM 1597 O O . ASP B 1 21 ? 12.344 -22.219 -25.5 1 32.5 21 ASP B O 1
ATOM 1601 N N . ILE B 1 22 ? 14.016 -23.547 -25.078 1 34.47 22 ILE B N 1
ATOM 1602 C CA . ILE B 1 22 ? 13.531 -23.484 -23.703 1 34.47 22 ILE B CA 1
ATOM 1603 C C . ILE B 1 22 ? 13.867 -22.125 -23.094 1 34.47 22 ILE B C 1
ATOM 1605 O O . ILE B 1 22 ? 15.008 -21.859 -22.719 1 34.47 22 ILE B O 1
ATOM 1609 N N . ALA B 1 23 ? 13.883 -21.094 -23.875 1 32.31 23 ALA B N 1
ATOM 1610 C CA . ALA B 1 23 ? 13.969 -19.703 -23.469 1 32.31 23 ALA B CA 1
ATOM 1611 C C . ALA B 1 23 ? 13.664 -19.531 -21.984 1 32.31 23 ALA B C 1
ATOM 1613 O O . ALA B 1 23 ? 12.57 -19.891 -21.531 1 32.31 23 ALA B O 1
ATOM 1614 N N . ALA B 1 24 ? 14.516 -19.656 -21.047 1 36.44 24 ALA B N 1
ATOM 1615 C CA . ALA B 1 24 ? 14.688 -19.344 -19.641 1 36.44 24 ALA B CA 1
ATOM 1616 C C . ALA B 1 24 ? 13.719 -18.234 -19.203 1 36.44 24 ALA B C 1
ATOM 1618 O O . ALA B 1 24 ? 13.555 -17.984 -18.016 1 36.44 24 ALA B O 1
ATOM 1619 N N . ALA B 1 25 ? 13.398 -17.328 -20.094 1 39.88 25 ALA B N 1
ATOM 1620 C CA . ALA B 1 25 ? 12.5 -16.219 -19.812 1 39.88 25 ALA B CA 1
ATOM 1621 C C . ALA B 1 25 ? 11.188 -16.703 -19.203 1 39.88 25 ALA B C 1
ATOM 1623 O O . ALA B 1 25 ? 10.648 -16.078 -18.297 1 39.88 25 ALA B O 1
ATOM 1624 N N . ASN B 1 26 ? 10.406 -17.656 -19.969 1 39.56 26 ASN B N 1
ATOM 1625 C CA . ASN B 1 26 ? 9.102 -18.188 -19.594 1 39.56 26 ASN B CA 1
ATOM 1626 C C . ASN B 1 26 ? 9.203 -19.109 -18.391 1 39.56 26 ASN B C 1
ATOM 1628 O O . ASN B 1 26 ? 8.195 -19.672 -17.938 1 39.56 26 ASN B O 1
ATOM 1632 N N . LEU B 1 27 ? 10.336 -19.797 -18.156 1 40.41 27 LEU B N 1
ATOM 1633 C CA . LEU B 1 27 ? 10.281 -20.875 -17.172 1 40.41 27 LEU B CA 1
ATOM 1634 C C . LEU B 1 27 ? 10.125 -20.297 -15.758 1 40.41 27 LEU B C 1
ATOM 1636 O O . LEU B 1 27 ? 10.219 -21.031 -14.773 1 40.41 27 LEU B O 1
ATOM 1640 N N . VAL B 1 28 ? 10.555 -19.094 -15.586 1 49.28 28 VAL B N 1
ATOM 1641 C CA . VAL B 1 28 ? 10.258 -18.781 -14.195 1 49.28 28 VAL B CA 1
ATOM 1642 C C . VAL B 1 28 ? 8.758 -18.953 -13.938 1 49.28 28 VAL B C 1
ATOM 1644 O O . VAL B 1 28 ? 7.934 -18.281 -14.555 1 49.28 28 VAL B O 1
ATOM 1647 N N . PRO B 1 29 ? 8.383 -20.141 -13.492 1 58.12 29 PRO B N 1
ATOM 1648 C CA . PRO B 1 29 ? 6.949 -20.297 -13.227 1 58.12 29 PRO B CA 1
ATOM 1649 C C . PRO B 1 29 ? 6.293 -19.031 -12.703 1 58.12 29 PRO B C 1
ATOM 1651 O O . PRO B 1 29 ? 6.898 -18.297 -11.922 1 58.12 29 PRO B O 1
ATOM 1654 N N . GLN B 1 30 ? 5.438 -18.406 -13.648 1 71.62 30 GLN B N 1
ATOM 1655 C CA . GLN B 1 30 ? 4.523 -17.359 -13.203 1 71.62 30 GLN B CA 1
ATOM 1656 C C . GLN B 1 30 ? 3.854 -17.75 -11.883 1 71.62 30 GLN B C 1
ATOM 1658 O O . GLN B 1 30 ? 2.83 -18.438 -11.875 1 71.62 30 GLN B O 1
ATOM 1663 N N . MET B 1 31 ? 4.504 -17.25 -10.82 1 86.94 31 MET B N 1
ATOM 1664 C CA . MET B 1 31 ? 4.145 -17.75 -9.492 1 86.94 31 MET B CA 1
ATOM 1665 C C . MET B 1 31 ? 2.969 -16.969 -8.922 1 86.94 31 MET B C 1
ATOM 1667 O O . MET B 1 31 ? 2.213 -17.484 -8.102 1 86.94 31 MET B O 1
ATOM 1671 N N . LEU B 1 32 ? 2.701 -15.797 -9.391 1 95.25 32 LEU B N 1
ATOM 1672 C CA . LEU B 1 32 ? 1.647 -14.969 -8.82 1 95.25 32 LEU B CA 1
ATOM 1673 C C . LEU B 1 32 ? 0.775 -14.367 -9.914 1 95.25 32 LEU B C 1
ATOM 1675 O O . LEU B 1 32 ? 0.467 -13.172 -9.883 1 95.25 32 LEU B O 1
ATOM 1679 N N . SER B 1 33 ? 0.352 -15.266 -10.789 1 95.38 33 SER B N 1
ATOM 1680 C CA . SER B 1 33 ? -0.338 -14.789 -11.984 1 95.38 33 SER B CA 1
ATOM 1681 C C . SER B 1 33 ? -1.724 -14.25 -11.641 1 95.38 33 SER B C 1
ATOM 1683 O O . SER B 1 33 ? -2.119 -13.188 -12.125 1 95.38 33 SER B O 1
ATOM 1685 N N . VAL B 1 34 ? -2.432 -14.945 -10.805 1 96.56 34 VAL B N 1
ATOM 1686 C CA . VAL B 1 34 ? -3.791 -14.523 -10.477 1 96.56 34 VAL B CA 1
ATOM 1687 C C . VAL B 1 34 ? -3.754 -13.219 -9.68 1 96.56 34 VAL B C 1
ATOM 1689 O O . VAL B 1 34 ? -4.41 -12.242 -10.055 1 96.56 34 VAL B O 1
ATOM 1692 N N . THR B 1 35 ? -2.953 -13.172 -8.633 1 97.56 35 THR B N 1
ATOM 1693 C CA . THR B 1 35 ? -2.852 -11.984 -7.793 1 97.56 35 THR B CA 1
ATOM 1694 C C . THR B 1 35 ? -2.344 -10.797 -8.602 1 97.56 35 THR B C 1
ATOM 1696 O O . THR B 1 35 ? -2.877 -9.688 -8.484 1 97.56 35 THR B O 1
ATOM 1699 N N . ALA B 1 36 ? -1.402 -11.047 -9.453 1 97.25 36 ALA B N 1
ATOM 1700 C CA . ALA B 1 36 ? -0.824 -9.984 -10.273 1 97.25 36 ALA B CA 1
ATOM 1701 C C . ALA B 1 36 ? -1.853 -9.422 -11.242 1 97.25 36 ALA B C 1
ATOM 1703 O O . ALA B 1 36 ? -1.828 -8.227 -11.562 1 97.25 36 ALA B O 1
ATOM 1704 N N . THR B 1 37 ? -2.748 -10.242 -11.711 1 96.56 37 THR B N 1
ATOM 1705 C CA . THR B 1 37 ? -3.768 -9.82 -12.664 1 96.56 37 THR B CA 1
ATOM 1706 C C . THR B 1 37 ? -4.695 -8.789 -12.039 1 96.56 37 THR B C 1
ATOM 1708 O O . THR B 1 37 ? -5.184 -7.887 -12.719 1 96.56 37 THR B O 1
ATOM 1711 N N . PHE B 1 38 ? -4.891 -8.836 -10.75 1 98 38 PHE B N 1
ATOM 1712 C CA . PHE B 1 38 ? -5.805 -7.93 -10.07 1 98 38 PHE B CA 1
ATOM 1713 C C . PHE B 1 38 ? -5.066 -6.695 -9.562 1 98 38 PHE B C 1
ATOM 1715 O O . PHE B 1 38 ? -5.688 -5.699 -9.188 1 98 38 PHE B O 1
ATOM 1722 N N . ALA B 1 39 ? -3.729 -6.711 -9.57 1 97.88 39 ALA B N 1
ATOM 1723 C CA . ALA B 1 39 ? -2.904 -5.668 -8.969 1 97.88 39 ALA B CA 1
ATOM 1724 C C . ALA B 1 39 ? -3.203 -4.305 -9.586 1 97.88 39 ALA B C 1
ATOM 1726 O O . ALA B 1 39 ? -3.357 -3.311 -8.875 1 97.88 39 ALA B O 1
ATOM 1727 N N . PRO B 1 40 ? -3.406 -4.203 -10.938 1 98.06 40 PRO B N 1
ATOM 1728 C CA . PRO B 1 40 ? -3.67 -2.875 -11.5 1 98.06 40 PRO B CA 1
ATOM 1729 C C . PRO B 1 40 ? -5.023 -2.311 -11.062 1 98.06 40 PRO B C 1
ATOM 1731 O O . PRO B 1 40 ? -5.172 -1.094 -10.93 1 98.06 40 PRO B O 1
ATOM 1734 N N . ALA B 1 41 ? -5.973 -3.184 -10.906 1 98.44 41 ALA B N 1
ATOM 1735 C CA . ALA B 1 41 ? -7.277 -2.705 -10.461 1 98.44 41 ALA B CA 1
ATOM 1736 C C . ALA B 1 41 ? -7.203 -2.129 -9.055 1 98.44 41 ALA B C 1
ATOM 1738 O O . ALA B 1 41 ? -7.738 -1.052 -8.789 1 98.44 41 ALA B O 1
ATOM 1739 N N . PHE B 1 42 ? -6.5 -2.785 -8.156 1 98.69 42 PHE B N 1
ATOM 1740 C CA . PHE B 1 42 ? -6.32 -2.289 -6.797 1 98.69 42 PHE B CA 1
ATOM 1741 C C . PHE B 1 42 ? -5.453 -1.036 -6.789 1 98.69 42 PHE B C 1
ATOM 1743 O O . PHE B 1 42 ? -5.723 -0.092 -6.043 1 98.69 42 PHE B O 1
ATOM 1750 N N . ALA B 1 43 ? -4.441 -1.024 -7.637 1 98.44 43 ALA B N 1
ATOM 1751 C CA . ALA B 1 43 ? -3.551 0.13 -7.73 1 98.44 43 ALA B CA 1
ATOM 1752 C C . ALA B 1 43 ? -4.297 1.361 -8.234 1 98.44 43 ALA B C 1
ATOM 1754 O O . ALA B 1 43 ? -4.078 2.471 -7.742 1 98.44 43 ALA B O 1
ATOM 1755 N N . ALA B 1 44 ? -5.164 1.141 -9.211 1 98.19 44 ALA B N 1
ATOM 1756 C CA . ALA B 1 44 ? -5.945 2.25 -9.75 1 98.19 44 ALA B CA 1
ATOM 1757 C C . ALA B 1 44 ? -6.871 2.84 -8.695 1 98.19 44 ALA B C 1
ATOM 1759 O O . ALA B 1 44 ? -7 4.062 -8.586 1 98.19 44 ALA B O 1
ATOM 1760 N N . TYR B 1 45 ? -7.469 2.004 -7.945 1 98.25 45 TYR B N 1
ATOM 1761 C CA . TYR B 1 45 ? -8.359 2.496 -6.898 1 98.25 45 TYR B CA 1
ATOM 1762 C C . TYR B 1 45 ? -7.574 3.176 -5.785 1 98.25 45 TYR B C 1
ATOM 1764 O O . TYR B 1 45 ? -8.008 4.195 -5.242 1 98.25 45 TYR B O 1
ATOM 1772 N N . TYR B 1 46 ? -6.469 2.584 -5.43 1 98.25 46 TYR B N 1
ATOM 1773 C CA . TYR B 1 46 ? -5.535 3.211 -4.496 1 98.25 46 TYR B CA 1
ATOM 1774 C C . TYR B 1 46 ? -5.18 4.621 -4.953 1 98.25 46 TYR B C 1
ATOM 1776 O O . TYR B 1 46 ? -5.23 5.566 -4.164 1 98.25 46 TYR B O 1
ATOM 1784 N N . ALA B 1 47 ? -4.824 4.758 -6.199 1 97.94 47 ALA B N 1
ATOM 1785 C CA . ALA B 1 47 ? -4.449 6.047 -6.766 1 97.94 47 ALA B CA 1
ATOM 1786 C C . ALA B 1 47 ? -5.617 7.031 -6.719 1 97.94 47 ALA B C 1
ATOM 1788 O O . ALA B 1 47 ? -5.434 8.211 -6.406 1 97.94 47 ALA B O 1
ATOM 1789 N N . LEU B 1 48 ? -6.75 6.539 -7.039 1 97.38 48 LEU B N 1
ATOM 1790 C CA . LEU B 1 48 ? -7.938 7.387 -7.012 1 97.38 48 LEU B CA 1
ATOM 1791 C C . LEU B 1 48 ? -8.188 7.934 -5.609 1 97.38 48 LEU B C 1
ATOM 1793 O O . LEU B 1 48 ? -8.43 9.133 -5.441 1 97.38 48 LEU B O 1
ATOM 1797 N N . LEU B 1 49 ? -8.125 7.094 -4.625 1 97.38 49 LEU B N 1
ATOM 1798 C CA . LEU B 1 49 ? -8.352 7.516 -3.25 1 97.38 49 LEU B CA 1
ATOM 1799 C C . LEU B 1 49 ? -7.281 8.5 -2.793 1 97.38 49 LEU B C 1
ATOM 1801 O O . LEU B 1 49 ? -7.578 9.477 -2.105 1 97.38 49 LEU B O 1
ATOM 1805 N N . ASN B 1 50 ? -6.062 8.227 -3.168 1 96.25 50 ASN B N 1
ATOM 1806 C CA . ASN B 1 50 ? -4.953 9.125 -2.867 1 96.25 50 ASN B CA 1
ATOM 1807 C C . ASN B 1 50 ? -5.164 10.5 -3.486 1 96.25 50 ASN B C 1
ATOM 1809 O O . ASN B 1 50 ? -4.98 11.523 -2.82 1 96.25 50 ASN B O 1
ATOM 1813 N N . LEU B 1 51 ? -5.535 10.516 -4.707 1 95.5 51 LEU B N 1
ATOM 1814 C CA . LEU B 1 51 ? -5.758 11.766 -5.43 1 95.5 51 LEU B CA 1
ATOM 1815 C C . LEU B 1 51 ? -6.902 12.555 -4.812 1 95.5 51 LEU B C 1
ATOM 1817 O O . LEU B 1 51 ? -6.848 13.781 -4.742 1 95.5 51 LEU B O 1
ATOM 1821 N N . ARG B 1 52 ? -7.945 11.938 -4.375 1 94.62 52 ARG B N 1
ATOM 1822 C CA . ARG B 1 52 ? -9.07 12.609 -3.742 1 94.62 52 ARG B CA 1
ATOM 1823 C C . ARG B 1 52 ? -8.633 13.344 -2.479 1 94.62 52 ARG B C 1
ATOM 1825 O O . ARG B 1 52 ? -9.062 14.469 -2.227 1 94.62 52 ARG B O 1
ATOM 1832 N N . VAL B 1 53 ? -7.738 12.688 -1.712 1 93.38 53 VAL B N 1
ATOM 1833 C CA . VAL B 1 53 ? -7.223 13.312 -0.498 1 93.38 53 VAL B CA 1
ATOM 1834 C C . VAL B 1 53 ? -6.391 14.539 -0.862 1 93.38 53 VAL B C 1
ATOM 1836 O O . VAL B 1 53 ? -6.57 15.609 -0.283 1 93.38 53 VAL B O 1
ATOM 1839 N N . SER B 1 54 ? -5.547 14.383 -1.829 1 91.25 54 SER B N 1
ATOM 1840 C CA . SER B 1 54 ? -4.66 15.469 -2.229 1 91.25 54 SER B CA 1
ATOM 1841 C C . SER B 1 54 ? -5.449 16.656 -2.789 1 91.25 54 SER B C 1
ATOM 1843 O O . SER B 1 54 ? -5.109 17.812 -2.537 1 91.25 54 SER B O 1
ATOM 1845 N N . LEU B 1 55 ? -6.508 16.375 -3.535 1 89.62 55 LEU B N 1
ATOM 1846 C CA . LEU B 1 55 ? -7.324 17.422 -4.137 1 89.62 55 LEU B CA 1
ATOM 1847 C C . LEU B 1 55 ? -8.055 18.234 -3.062 1 89.62 55 LEU B C 1
ATOM 1849 O O . LEU B 1 55 ? -8.172 19.453 -3.166 1 89.62 55 LEU B O 1
ATOM 1853 N N . VAL B 1 56 ? -8.539 17.547 -2.059 1 87.75 56 VAL B N 1
ATOM 1854 C CA . VAL B 1 56 ? -9.227 18.25 -0.976 1 87.75 56 VAL B CA 1
ATOM 1855 C C . VAL B 1 56 ? -8.234 19.109 -0.193 1 87.75 56 VAL B C 1
ATOM 1857 O O . VAL B 1 56 ? -8.562 20.219 0.228 1 87.75 56 VAL B O 1
ATOM 1860 N N . ARG B 1 57 ? -7.012 18.656 -0.071 1 83.38 57 ARG B N 1
ATOM 1861 C CA . ARG B 1 57 ? -5.988 19.406 0.654 1 83.38 57 ARG B CA 1
ATOM 1862 C C . ARG B 1 57 ? -5.613 20.688 -0.092 1 83.38 57 ARG B C 1
ATOM 1864 O O . ARG B 1 57 ? -5.445 21.734 0.521 1 83.38 57 ARG B O 1
ATOM 1871 N N . VAL B 1 58 ? -5.461 20.562 -1.34 1 82.5 58 VAL B N 1
ATOM 1872 C CA . VAL B 1 58 ? -5.113 21.719 -2.156 1 82.5 58 VAL B CA 1
ATOM 1873 C C . VAL B 1 58 ? -6.281 22.703 -2.18 1 82.5 58 VAL B C 1
ATOM 1875 O O . VAL B 1 58 ? -6.078 23.906 -2.111 1 82.5 58 VAL B O 1
ATOM 1878 N N . SER B 1 59 ? -7.488 22.234 -2.205 1 81.62 59 SER B N 1
ATOM 1879 C CA . SER B 1 59 ? -8.672 23.078 -2.283 1 81.62 59 SER B CA 1
ATOM 1880 C C . SER B 1 59 ? -8.898 23.828 -0.979 1 81.62 59 SER B C 1
ATOM 1882 O O . SER B 1 59 ? -9.398 24.969 -0.986 1 81.62 59 SER B O 1
ATOM 1884 N N . CYS B 1 60 ? -8.555 23.188 0.18 1 75.94 60 CYS B N 1
ATOM 1885 C CA . CYS B 1 60 ? -8.766 23.797 1.49 1 75.94 60 CYS B CA 1
ATOM 1886 C C . CYS B 1 60 ? -7.531 24.578 1.931 1 75.94 60 CYS B C 1
ATOM 1888 O O . CYS B 1 60 ? -7.531 25.203 2.992 1 75.94 60 CYS B O 1
ATOM 1890 N N . ASN B 1 61 ? -6.613 24.719 1.095 1 68.19 61 ASN B N 1
ATOM 1891 C CA . ASN B 1 61 ? -5.34 25.359 1.425 1 68.19 61 ASN B CA 1
ATOM 1892 C C . ASN B 1 61 ? -4.754 24.781 2.715 1 68.19 61 ASN B C 1
ATOM 1894 O O . ASN B 1 61 ? -4.242 25.531 3.551 1 68.19 61 ASN B O 1
ATOM 1898 N N . THR B 1 62 ? -5.227 23.594 3.184 1 63.19 62 THR B N 1
ATOM 1899 C CA . THR B 1 62 ? -4.668 22.875 4.324 1 63.19 62 THR B CA 1
ATOM 1900 C C . THR B 1 62 ? -3.676 21.812 3.857 1 63.19 62 THR B C 1
ATOM 1902 O O . THR B 1 62 ? -4.074 20.734 3.41 1 63.19 62 THR B O 1
ATOM 1905 N N . MET B 1 63 ? -2.396 22.281 3.725 1 56.94 63 MET B N 1
ATOM 1906 C CA . MET B 1 63 ? -1.414 21.375 3.123 1 56.94 63 MET B CA 1
ATOM 1907 C C . MET B 1 63 ? -0.932 20.344 4.133 1 56.94 63 MET B C 1
ATOM 1909 O O . MET B 1 63 ? -0.35 19.328 3.754 1 56.94 63 MET B O 1
ATOM 1913 N N . ILE B 1 64 ? -1.062 20.828 5.508 1 58.66 64 ILE B N 1
ATOM 1914 C CA . ILE B 1 64 ? -0.609 19.875 6.516 1 58.66 64 ILE B CA 1
ATOM 1915 C C . ILE B 1 64 ? -1.655 19.766 7.621 1 58.66 64 ILE B C 1
ATOM 1917 O O . ILE B 1 64 ? -2.24 20.766 8.039 1 58.66 64 ILE B O 1
ATOM 1921 N N . GLY B 1 65 ? -2.033 18.625 8.117 1 56.66 65 GLY B N 1
ATOM 1922 C CA . GLY B 1 65 ? -2.906 18.453 9.266 1 56.66 65 GLY B CA 1
ATOM 1923 C C . GLY B 1 65 ? -4.379 18.594 8.922 1 56.66 65 GLY B C 1
ATOM 1924 O O . GLY B 1 65 ? -4.734 18.75 7.754 1 56.66 65 GLY B O 1
ATOM 1925 N N . THR B 1 66 ? -5.309 18.141 9.711 1 51.22 66 THR B N 1
ATOM 1926 C CA . THR B 1 66 ? -6.75 18.312 9.555 1 51.22 66 THR B CA 1
ATOM 1927 C C . THR B 1 66 ? -7.203 19.672 10.078 1 51.22 66 THR B C 1
ATOM 1929 O O . THR B 1 66 ? -8.375 20.031 9.938 1 51.22 66 THR B O 1
ATOM 1932 N N . ASP B 1 67 ? -6.363 20.438 10.82 1 46.31 67 ASP B N 1
ATOM 1933 C CA . ASP B 1 67 ? -6.906 21.625 11.469 1 46.31 67 ASP B CA 1
ATOM 1934 C C . ASP B 1 67 ? -7.137 22.75 10.461 1 46.31 67 ASP B C 1
ATOM 1936 O O . ASP B 1 67 ? -6.199 23.188 9.789 1 46.31 67 ASP B O 1
ATOM 1940 N N . ALA B 1 68 ? -8.023 22.75 9.703 1 42.59 68 ALA B N 1
ATOM 1941 C CA . ALA B 1 68 ? -8.453 23.984 9.031 1 42.59 68 ALA B CA 1
ATOM 1942 C C . ALA B 1 68 ? -8.367 25.172 9.977 1 42.59 68 ALA B C 1
ATOM 1944 O O . ALA B 1 68 ? -9.016 25.188 11.023 1 42.59 68 ALA B O 1
ATOM 1945 N N . ALA B 1 69 ? -7.309 25.875 10.219 1 39.25 69 ALA B N 1
ATOM 1946 C CA . ALA B 1 69 ? -7.258 27.188 10.883 1 39.25 69 ALA B CA 1
ATOM 1947 C C . ALA B 1 69 ? -8.516 28 10.586 1 39.25 69 ALA B C 1
ATOM 1949 O O . ALA B 1 69 ? -8.844 28.234 9.414 1 39.25 69 ALA B O 1
ATOM 1950 N N . ALA B 1 70 ? -9.5 28.016 11.555 1 36.34 70 ALA B N 1
ATOM 1951 C CA . ALA B 1 70 ? -10.375 29.172 11.75 1 36.34 70 ALA B CA 1
ATOM 1952 C C . ALA B 1 70 ? -9.578 30.469 11.719 1 36.34 70 ALA B C 1
ATOM 1954 O O . ALA B 1 70 ? -8.883 30.812 12.68 1 36.34 70 ALA B O 1
ATOM 1955 N N . ASN B 1 71 ? -8.727 30.703 10.75 1 32.44 71 ASN B N 1
ATOM 1956 C CA . ASN B 1 71 ? -8.305 32.094 10.75 1 32.44 71 ASN B CA 1
ATOM 1957 C C . ASN B 1 71 ? -9.469 33.031 11.07 1 32.44 71 ASN B C 1
ATOM 1959 O O . ASN B 1 71 ? -10.148 33.531 10.164 1 32.44 71 ASN B O 1
ATOM 1963 N N . THR B 1 72 ? -10.43 32.688 11.844 1 29.86 72 THR B N 1
ATOM 1964 C CA . THR B 1 72 ? -11.273 33.781 12.312 1 29.86 72 THR B CA 1
ATOM 1965 C C . THR B 1 72 ? -10.43 34.844 12.984 1 29.86 72 THR B C 1
ATOM 1967 O O . THR B 1 72 ? -9.828 34.625 14.031 1 29.86 72 THR B O 1
ATOM 1970 N N . THR B 1 73 ? -9.609 35.656 12.242 1 29.06 73 THR B N 1
ATOM 1971 C CA . THR B 1 73 ? -9.188 36.969 12.734 1 29.06 73 THR B CA 1
ATOM 1972 C C . THR B 1 73 ? -10.273 37.594 13.609 1 29.06 73 THR B C 1
ATOM 1974 O O . THR B 1 73 ? -11.391 37.844 13.148 1 29.06 73 THR B O 1
ATOM 1977 N N . THR B 1 74 ? -10.32 37.312 14.867 1 30.58 74 THR B N 1
ATOM 1978 C CA . THR B 1 74 ? -11.055 38.094 15.836 1 30.58 74 THR B CA 1
ATOM 1979 C C . THR B 1 74 ? -10.805 39.594 15.617 1 30.58 74 THR B C 1
ATOM 1981 O O . THR B 1 74 ? -9.695 40.094 15.836 1 30.58 74 THR B O 1
ATOM 1984 N N . THR B 1 75 ? -10.969 40.219 14.398 1 28.14 75 THR B N 1
ATOM 1985 C CA . THR B 1 75 ? -11.07 41.688 14.445 1 28.14 75 THR B CA 1
ATOM 1986 C C . THR B 1 75 ? -11.977 42.125 15.578 1 28.14 75 THR B C 1
ATOM 1988 O O . THR B 1 75 ? -13.164 41.781 15.609 1 28.14 75 THR B O 1
ATOM 1991 N N . THR B 1 76 ? -11.453 42.375 16.734 1 30.25 76 THR B N 1
ATOM 1992 C CA . THR B 1 76 ? -12.031 43.094 17.875 1 30.25 76 THR B CA 1
ATOM 1993 C C . THR B 1 76 ? -12.805 44.312 17.406 1 30.25 76 THR B C 1
ATOM 1995 O O . THR B 1 76 ? -12.211 45.375 17.125 1 30.25 76 THR B O 1
ATOM 1998 N N . THR B 1 77 ? -13.43 44.406 16.203 1 26.97 77 THR B N 1
ATOM 1999 C CA . THR B 1 77 ? -14.172 45.656 16.125 1 26.97 77 THR B CA 1
ATOM 2000 C C . THR B 1 77 ? -15.109 45.812 17.328 1 26.97 77 THR B C 1
ATOM 2002 O O . THR B 1 77 ? -15.742 44.812 17.75 1 26.97 77 THR B O 1
ATOM 2005 N N . ASN B 1 78 ? -14.797 46.781 18.234 1 27.17 78 ASN B N 1
ATOM 2006 C CA . ASN B 1 78 ? -15.609 47.406 19.266 1 27.17 78 ASN B CA 1
ATOM 2007 C C . ASN B 1 78 ? -17.062 47.531 18.828 1 27.17 78 ASN B C 1
ATOM 2009 O O . ASN B 1 78 ? -17.453 48.562 18.25 1 27.17 78 ASN B O 1
ATOM 2013 N N . LYS B 1 79 ? -17.609 46.719 17.922 1 28.78 79 LYS B N 1
ATOM 2014 C CA . LYS B 1 79 ? -19 47.062 17.625 1 28.78 79 LYS B CA 1
ATOM 2015 C C . LYS B 1 79 ? -19.859 47.031 18.891 1 28.78 79 LYS B C 1
ATOM 2017 O O . LYS B 1 79 ? -19.734 46.125 19.703 1 28.78 79 LYS B O 1
ATOM 2022 N N . SER B 1 80 ? -20.422 48.219 19.297 1 31.64 80 SER B N 1
ATOM 2023 C CA . SER B 1 80 ? -21.641 48.406 20.078 1 31.64 80 SER B CA 1
ATOM 2024 C C . SER B 1 80 ? -22.594 47.219 19.922 1 31.64 80 SER B C 1
ATOM 2026 O O . SER B 1 80 ? -22.719 46.656 18.844 1 31.64 80 SER B O 1
ATOM 2028 N N . GLN B 1 81 ? -22.906 46.531 21.047 1 28.75 81 GLN B N 1
ATOM 2029 C CA . GLN B 1 81 ? -23.672 45.375 21.422 1 28.75 81 GLN B CA 1
ATOM 2030 C C . GLN B 1 81 ? -25.031 45.344 20.719 1 28.75 81 GLN B C 1
ATOM 2032 O O . GLN B 1 81 ? -26.062 45.594 21.359 1 28.75 81 GLN B O 1
ATOM 2037 N N . SER B 1 82 ? -25.328 46.219 19.703 1 30.34 82 SER B N 1
ATOM 2038 C CA . SER B 1 82 ? -26.734 46 19.375 1 30.34 82 SER B CA 1
ATOM 2039 C C . SER B 1 82 ? -26.984 44.531 19.016 1 30.34 82 SER B C 1
ATOM 2041 O O . SER B 1 82 ? -26.172 43.906 18.344 1 30.34 82 SER B O 1
ATOM 2043 N N . SER B 1 83 ? -27.844 43.781 19.781 1 31.56 83 SER B N 1
ATOM 2044 C CA . SER B 1 83 ? -28.375 42.438 19.859 1 31.56 83 SER B CA 1
ATOM 2045 C C . SER B 1 83 ? -28.734 41.906 18.469 1 31.56 83 SER B C 1
ATOM 2047 O O . SER B 1 83 ? -29.359 40.844 18.344 1 31.56 83 SER B O 1
ATOM 2049 N N . SER B 1 84 ? -28.422 42.562 17.312 1 30.16 84 SER B N 1
ATOM 2050 C CA . SER B 1 84 ? -29.125 41.938 16.203 1 30.16 84 SER B CA 1
ATOM 2051 C C . SER B 1 84 ? -28.703 40.5 16.016 1 30.16 84 SER B C 1
ATOM 2053 O O . SER B 1 84 ? -27.531 40.156 16.172 1 30.16 84 SER B O 1
ATOM 2055 N N . THR B 1 85 ? -29.578 39.531 16.312 1 33.38 85 THR B N 1
ATOM 2056 C CA . THR B 1 85 ? -29.703 38.094 16.094 1 33.38 85 THR B CA 1
ATOM 2057 C C . THR B 1 85 ? -29.172 37.719 14.711 1 33.38 85 THR B C 1
ATOM 2059 O O . THR B 1 85 ? -29.828 37.969 13.703 1 33.38 85 THR B O 1
ATOM 2062 N N . THR B 1 86 ? -28.047 38.281 14.219 1 31.25 86 THR B N 1
ATOM 2063 C CA . THR B 1 86 ? -27.703 37.812 12.875 1 31.25 86 THR B CA 1
ATOM 2064 C C . THR B 1 86 ? -27.609 36.312 12.844 1 31.25 86 THR B C 1
ATOM 2066 O O . THR B 1 86 ? -26.938 35.688 13.688 1 31.25 86 THR B O 1
ATOM 2069 N N . THR B 1 87 ? -28.641 35.594 12.406 1 31.86 87 THR B N 1
ATOM 2070 C CA . THR B 1 87 ? -28.812 34.219 12 1 31.86 87 THR B CA 1
ATOM 2071 C C . THR B 1 87 ? -27.609 33.719 11.203 1 31.86 87 THR B C 1
ATOM 2073 O O . THR B 1 87 ? -27.328 34.25 10.125 1 31.86 87 THR B O 1
ATOM 2076 N N . SER B 1 88 ? -26.406 33.594 11.758 1 34.69 88 SER B N 1
ATOM 2077 C CA . SER B 1 88 ? -25.344 32.875 11.039 1 34.69 88 SER B CA 1
ATOM 2078 C C . SER B 1 88 ? -25.906 31.719 10.234 1 34.69 88 SER B C 1
ATOM 2080 O O . SER B 1 88 ? -26.562 30.844 10.781 1 34.69 88 SER B O 1
ATOM 2082 N N . THR B 1 89 ? -26.469 32.031 9.133 1 32.59 89 THR B N 1
ATOM 2083 C CA . THR B 1 89 ? -26.875 30.969 8.203 1 32.59 89 THR B CA 1
ATOM 2084 C C . THR B 1 89 ? -25.812 29.875 8.125 1 32.59 89 THR B C 1
ATOM 2086 O O . THR B 1 89 ? -24.641 30.156 7.918 1 32.59 89 THR B O 1
ATOM 2089 N N . PRO B 1 90 ? -26.016 28.703 8.812 1 35.88 90 PRO B N 1
ATOM 2090 C CA . PRO B 1 90 ? -25.156 27.547 8.539 1 35.88 90 PRO B CA 1
ATOM 2091 C C . PRO B 1 90 ? -24.781 27.422 7.066 1 35.88 90 PRO B C 1
ATOM 2093 O O . PRO B 1 90 ? -25.656 27.406 6.199 1 35.88 90 PRO B O 1
ATOM 2096 N N . SER B 1 91 ? -24.016 28.266 6.543 1 36.19 91 SER B N 1
ATOM 2097 C CA . SER B 1 91 ? -23.625 28.047 5.152 1 36.19 91 SER B CA 1
ATOM 2098 C C . SER B 1 91 ? -23.406 26.562 4.867 1 36.19 91 SER B C 1
ATOM 2100 O O . SER B 1 91 ? -22.734 25.875 5.633 1 36.19 91 SER B O 1
ATOM 2102 N N . ASN B 1 92 ? -24.359 25.812 4.43 1 38.38 92 ASN B N 1
ATOM 2103 C CA . ASN B 1 92 ? -24.438 24.453 3.895 1 38.38 92 ASN B CA 1
ATOM 2104 C C . ASN B 1 92 ? -23.156 24.078 3.156 1 38.38 92 ASN B C 1
ATOM 2106 O O . ASN B 1 92 ? -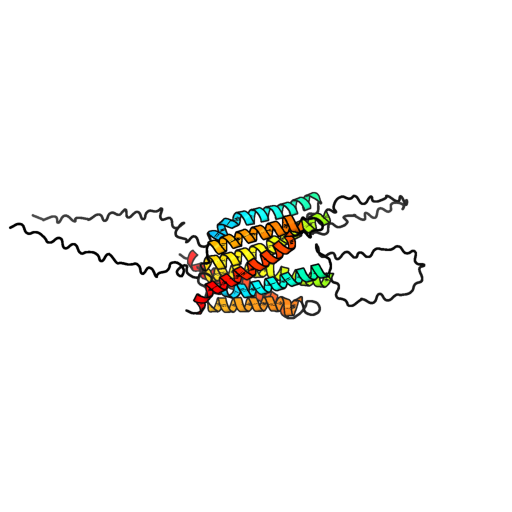23.156 23.156 2.334 1 38.38 92 ASN B O 1
ATOM 2110 N N . SER B 1 93 ? -22.25 24.969 2.939 1 43.75 93 SER B N 1
ATOM 2111 C CA . SER B 1 93 ? -21.094 24.453 2.225 1 43.75 93 SER B CA 1
ATOM 2112 C C . SER B 1 93 ? -20.375 23.391 3.035 1 43.75 93 SER B C 1
ATOM 2114 O O . SER B 1 93 ? -20.203 23.531 4.246 1 43.75 93 SER B O 1
ATOM 2116 N N . PRO B 1 94 ? -20.438 22.141 2.646 1 50.25 94 PRO B N 1
ATOM 2117 C CA . PRO B 1 94 ? -19.766 21.094 3.426 1 50.25 94 PRO B CA 1
ATOM 2118 C C . PRO B 1 94 ? -18.422 21.562 4 1 50.25 94 PRO B C 1
ATOM 2120 O O . PRO B 1 94 ? -17.719 22.344 3.369 1 50.25 94 PRO B O 1
ATOM 2123 N N . ASP B 1 95 ? -18.281 21.75 5.246 1 60.97 95 ASP B N 1
ATOM 2124 C CA . ASP B 1 95 ? -17.094 22.078 6.027 1 60.97 95 ASP B CA 1
ATOM 2125 C C . ASP B 1 95 ? -15.852 21.375 5.469 1 60.97 95 ASP B C 1
ATOM 2127 O O . ASP B 1 95 ? -15.836 20.156 5.336 1 60.97 95 ASP B O 1
ATOM 2131 N N . PRO B 1 96 ? -15.023 22.062 4.621 1 65.38 96 PRO B N 1
ATOM 2132 C CA . PRO B 1 96 ? -13.797 21.516 4.043 1 65.38 96 PRO B CA 1
ATOM 2133 C C . PRO B 1 96 ? -13.086 20.547 4.992 1 65.38 96 PRO B C 1
ATOM 2135 O O . PRO B 1 96 ? -12.516 19.547 4.551 1 65.38 96 PRO B O 1
ATOM 2138 N N . SER B 1 97 ? -13.242 20.766 6.227 1 75.56 97 SER B N 1
ATOM 2139 C CA . SER B 1 97 ? -12.617 19.891 7.207 1 75.56 97 SER B CA 1
ATOM 2140 C C . SER B 1 97 ? -13.266 18.5 7.207 1 75.56 97 SER B C 1
ATOM 2142 O O . SER B 1 97 ? -12.578 17.484 7.336 1 75.56 97 SER B O 1
ATOM 2144 N N . HIS B 1 98 ? -14.555 18.609 6.918 1 80.5 98 HIS B N 1
ATOM 2145 C CA . HIS B 1 98 ? -15.266 17.328 6.934 1 80.5 98 HIS B CA 1
ATOM 2146 C C . HIS B 1 98 ? -14.938 16.5 5.695 1 80.5 98 HIS B C 1
ATOM 2148 O O . HIS B 1 98 ? -14.742 15.289 5.789 1 80.5 98 HIS B O 1
ATOM 2154 N N . SER B 1 99 ? -14.844 17.125 4.609 1 85.19 99 SER B N 1
ATOM 2155 C CA . SER B 1 99 ? -14.5 16.438 3.367 1 85.19 99 SER B CA 1
ATOM 2156 C C . SER B 1 99 ? -13.094 15.844 3.432 1 85.19 99 SER B C 1
ATOM 2158 O O . SER B 1 99 ? -12.859 14.742 2.938 1 85.19 99 SER B O 1
ATOM 2160 N N . LEU B 1 100 ? -12.211 16.547 4.031 1 87.25 100 LEU B N 1
ATOM 2161 C CA . LEU B 1 100 ? -10.844 16.062 4.168 1 87.25 100 LEU B CA 1
ATOM 2162 C C . LEU B 1 100 ? -10.789 14.852 5.09 1 87.25 100 LEU B C 1
ATOM 2164 O O . LEU B 1 100 ? -10.07 13.891 4.82 1 87.25 100 LEU B O 1
ATOM 2168 N N . LEU B 1 101 ? -11.555 14.938 6.125 1 87.88 101 LEU B N 1
ATOM 2169 C CA . LEU B 1 101 ? -11.594 13.828 7.062 1 87.88 101 LEU B CA 1
ATOM 2170 C C . LEU B 1 101 ? -12.117 12.562 6.383 1 87.88 101 LEU B C 1
ATOM 2172 O O . LEU B 1 101 ? -11.531 11.492 6.52 1 87.88 101 LEU B O 1
ATOM 2176 N N . ILE B 1 102 ? -13.195 12.727 5.629 1 91 102 ILE B N 1
ATOM 2177 C CA . ILE B 1 102 ? -13.797 11.578 4.961 1 91 102 ILE B CA 1
ATOM 2178 C C . ILE B 1 102 ? -12.82 11.008 3.934 1 91 102 ILE B C 1
ATOM 2180 O O . ILE B 1 102 ? -12.586 9.797 3.895 1 91 102 ILE B O 1
ATOM 2184 N N . SER B 1 103 ? -12.242 11.836 3.139 1 93.31 103 SER B N 1
ATOM 2185 C CA . SER B 1 103 ? -11.312 11.375 2.117 1 93.31 103 SER B CA 1
ATOM 2186 C C . SER B 1 103 ? -10.094 10.711 2.744 1 93.31 103 SER B C 1
ATOM 2188 O O . SER B 1 103 ? -9.617 9.68 2.252 1 93.31 103 SER B O 1
ATOM 2190 N N . SER B 1 104 ? -9.633 11.219 3.779 1 93.06 104 SER B N 1
ATOM 2191 C CA . SER B 1 104 ? -8.477 10.656 4.453 1 93.06 104 SER B CA 1
ATOM 2192 C C . SER B 1 104 ? -8.797 9.297 5.066 1 93.06 104 SER B C 1
ATOM 2194 O O . SER B 1 104 ? -7.98 8.375 5.008 1 93.06 104 SER B O 1
ATOM 2196 N N . ARG B 1 105 ? -9.945 9.148 5.629 1 93.19 105 ARG B N 1
ATOM 2197 C CA . ARG B 1 105 ? -10.352 7.879 6.234 1 93.19 105 ARG B CA 1
ATOM 2198 C C . ARG B 1 105 ? -10.562 6.809 5.168 1 93.19 105 ARG B C 1
ATOM 2200 O O . ARG B 1 105 ? -10.242 5.637 5.387 1 93.19 105 ARG B O 1
ATOM 2207 N N . CYS B 1 106 ? -11.156 7.23 4.07 1 95.31 106 CYS B N 1
ATOM 2208 C CA . CYS B 1 106 ? -11.328 6.301 2.961 1 95.31 106 CYS B CA 1
ATOM 2209 C C . CYS B 1 106 ? -9.984 5.742 2.504 1 95.31 106 CYS B C 1
ATOM 2211 O O . CYS B 1 106 ? -9.828 4.527 2.359 1 95.31 106 CYS B O 1
ATOM 2213 N N . HIS B 1 107 ? -9.062 6.629 2.332 1 96.31 107 HIS B N 1
ATOM 2214 C CA . HIS B 1 107 ? -7.73 6.23 1.886 1 96.31 107 HIS B CA 1
ATOM 2215 C C . HIS B 1 107 ? -7.023 5.391 2.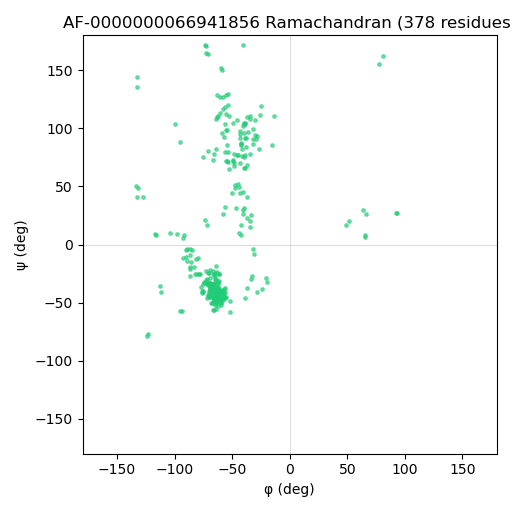943 1 96.31 107 HIS B C 1
ATOM 2217 O O . HIS B 1 107 ? -6.473 4.332 2.635 1 96.31 107 HIS B O 1
ATOM 2223 N N . ALA B 1 108 ? -7.074 5.82 4.145 1 94.75 108 ALA B N 1
ATOM 2224 C CA . ALA B 1 108 ? -6.41 5.129 5.25 1 94.75 108 ALA B CA 1
ATOM 2225 C C . ALA B 1 108 ? -6.949 3.709 5.41 1 94.75 108 ALA B C 1
ATOM 2227 O O . ALA B 1 108 ? -6.18 2.766 5.605 1 94.75 108 ALA B O 1
ATOM 2228 N N . ASN B 1 109 ? -8.258 3.629 5.383 1 95.75 109 ASN B N 1
ATOM 2229 C CA . ASN B 1 109 ? -8.867 2.311 5.531 1 95.75 109 ASN B CA 1
ATOM 2230 C C . ASN B 1 109 ? -8.414 1.36 4.422 1 95.75 109 ASN B C 1
ATOM 2232 O O . ASN B 1 109 ? -8.156 0.182 4.676 1 95.75 109 ASN B O 1
ATOM 2236 N N . PHE B 1 110 ? -8.383 1.875 3.201 1 97.69 110 PHE B N 1
ATOM 2237 C CA . PHE B 1 110 ? -7.926 1.066 2.078 1 97.69 110 PHE B CA 1
ATOM 2238 C C . PHE B 1 110 ? -6.492 0.595 2.303 1 97.69 110 PHE B C 1
ATOM 2240 O O . PHE B 1 110 ? -6.191 -0.589 2.137 1 97.69 110 PHE B O 1
ATOM 2247 N N . VAL B 1 111 ? -5.586 1.45 2.725 1 96.88 111 VAL B N 1
ATOM 2248 C CA . VAL B 1 111 ? -4.164 1.151 2.854 1 96.88 111 VAL B CA 1
ATOM 2249 C C . VAL B 1 111 ? -3.934 0.236 4.055 1 96.88 111 VAL B C 1
ATOM 2251 O O . VAL B 1 111 ? -2.996 -0.565 4.062 1 96.88 111 VAL B O 1
ATOM 2254 N N . GLU B 1 112 ? -4.797 0.215 4.984 1 96.12 112 GLU B N 1
ATOM 2255 C CA . GLU B 1 112 ? -4.695 -0.653 6.156 1 96.12 112 GLU B CA 1
ATOM 2256 C C . GLU B 1 112 ? -5.113 -2.082 5.82 1 96.12 112 GLU B C 1
ATOM 2258 O O . GLU B 1 112 ? -4.66 -3.033 6.461 1 96.12 112 GLU B O 1
ATOM 2263 N N . ASN B 1 113 ? -5.914 -2.209 4.848 1 97.69 113 ASN B N 1
ATOM 2264 C CA . ASN B 1 113 ? -6.566 -3.498 4.652 1 97.69 113 ASN B CA 1
ATOM 2265 C C . ASN B 1 113 ? -6.066 -4.191 3.389 1 97.69 113 ASN B C 1
ATOM 2267 O O . ASN B 1 113 ? -5.773 -5.391 3.406 1 97.69 113 ASN B O 1
ATOM 2271 N N . VAL B 1 114 ? -5.891 -3.477 2.357 1 98.38 114 VAL B N 1
ATOM 2272 C CA . VAL B 1 114 ? -5.672 -4.094 1.053 1 98.38 114 VAL B CA 1
ATOM 2273 C C . VAL B 1 114 ? -4.277 -4.715 1 1 98.38 114 VAL B C 1
ATOM 2275 O O . VAL B 1 114 ? -4.113 -5.84 0.53 1 98.38 114 VAL B O 1
ATOM 2278 N N . PRO B 1 115 ? -3.193 -4.051 1.444 1 97.75 115 PRO B N 1
ATOM 2279 C CA . PRO B 1 115 ? -1.884 -4.703 1.396 1 97.75 115 PRO B CA 1
ATOM 2280 C C . PRO B 1 115 ? -1.855 -6.027 2.154 1 97.75 115 PRO B C 1
ATOM 2282 O O . PRO B 1 115 ? -1.268 -7.004 1.68 1 97.75 115 PRO B O 1
ATOM 2285 N N . ILE B 1 116 ? -2.477 -6.074 3.332 1 97.56 116 ILE B N 1
ATOM 2286 C CA . ILE B 1 116 ? -2.523 -7.32 4.086 1 97.56 116 ILE B CA 1
ATOM 2287 C C . ILE B 1 116 ? -3.32 -8.367 3.311 1 97.56 116 ILE B C 1
ATOM 2289 O O . ILE B 1 116 ? -2.939 -9.539 3.26 1 97.56 116 ILE B O 1
ATOM 2293 N N . ALA B 1 117 ? -4.391 -7.961 2.75 1 98.56 117 ALA B N 1
ATOM 2294 C CA . ALA B 1 117 ? -5.223 -8.883 1.975 1 98.56 117 ALA B CA 1
ATOM 2295 C C . ALA B 1 117 ? -4.453 -9.438 0.779 1 98.56 117 ALA B C 1
ATOM 2297 O O . ALA B 1 117 ? -4.504 -10.641 0.506 1 98.56 117 ALA B O 1
ATOM 2298 N N . LEU B 1 118 ? -3.764 -8.586 0.063 1 98.56 118 LEU B N 1
ATOM 2299 C CA . LEU B 1 118 ? -2.992 -9.039 -1.091 1 98.56 118 LEU B CA 1
ATOM 2300 C C . LEU B 1 118 ? -1.837 -9.938 -0.658 1 98.56 118 LEU B C 1
ATOM 2302 O O . LEU B 1 118 ? -1.469 -10.867 -1.373 1 98.56 118 LEU B O 1
ATOM 2306 N N . LEU B 1 119 ? -1.295 -9.641 0.495 1 97.94 119 LEU B N 1
ATOM 2307 C CA . LEU B 1 119 ? -0.264 -10.508 1.052 1 97.94 119 LEU B CA 1
ATOM 2308 C C . LEU B 1 119 ? -0.816 -11.906 1.32 1 97.94 119 LEU B C 1
ATOM 2310 O O . LEU B 1 119 ? -0.185 -12.906 0.971 1 97.94 119 LEU B O 1
ATOM 2314 N N . VAL B 1 120 ? -1.937 -11.977 1.908 1 98.31 120 VAL B N 1
ATOM 2315 C CA . VAL B 1 120 ? -2.588 -13.25 2.178 1 98.31 120 VAL B CA 1
ATOM 2316 C C . VAL B 1 120 ? -2.859 -13.984 0.863 1 98.31 120 VAL B C 1
ATOM 2318 O O . VAL B 1 120 ? -2.623 -15.188 0.754 1 98.31 120 VAL B O 1
ATOM 2321 N N . ALA B 1 121 ? -3.377 -13.25 -0.117 1 98.5 121 ALA B N 1
ATOM 2322 C CA . ALA B 1 121 ? -3.607 -13.828 -1.436 1 98.5 121 ALA B CA 1
ATOM 2323 C C . ALA B 1 121 ? -2.32 -14.414 -2.014 1 98.5 121 ALA B C 1
ATOM 2325 O O . ALA B 1 121 ? -2.336 -15.477 -2.637 1 98.5 121 ALA B O 1
ATOM 2326 N N . THR B 1 122 ? -1.22 -13.734 -1.831 1 97.56 122 THR B N 1
ATOM 2327 C CA . THR B 1 122 ? 0.086 -14.211 -2.275 1 97.56 122 THR B CA 1
ATOM 2328 C C . THR B 1 122 ? 0.435 -15.539 -1.611 1 97.56 122 THR B C 1
ATOM 2330 O O . THR B 1 122 ? 0.91 -16.469 -2.273 1 97.56 122 THR B O 1
ATOM 2333 N N . PHE B 1 123 ? 0.147 -15.672 -0.334 1 96.94 123 PHE B N 1
ATOM 2334 C CA . PHE B 1 123 ? 0.404 -16.922 0.374 1 96.94 123 PHE B CA 1
ATOM 2335 C C . PHE B 1 123 ? -0.417 -18.062 -0.221 1 96.94 123 PHE B C 1
ATOM 2337 O O . PHE B 1 123 ? 0.094 -19.156 -0.414 1 96.94 123 PHE B O 1
ATOM 2344 N N . VAL B 1 124 ? -1.616 -17.797 -0.514 1 97.56 124 VAL B N 1
ATOM 2345 C CA . VAL B 1 124 ? -2.504 -18.812 -1.074 1 97.56 124 VAL B CA 1
ATOM 2346 C C . VAL B 1 124 ? -1.981 -19.266 -2.438 1 97.56 124 VAL B C 1
ATOM 2348 O O . VAL B 1 124 ? -1.869 -20.453 -2.703 1 97.56 124 VAL B O 1
ATOM 2351 N N . GLU B 1 125 ? -1.674 -18.281 -3.223 1 96.69 125 GLU B N 1
ATOM 2352 C CA . GLU B 1 125 ? -1.265 -18.609 -4.586 1 96.69 125 GLU B CA 1
ATOM 2353 C C . GLU B 1 125 ? 0.069 -19.344 -4.602 1 96.69 125 GLU B C 1
ATOM 2355 O O . GLU B 1 125 ? 0.225 -20.344 -5.312 1 96.69 125 GLU B O 1
ATOM 2360 N N . LEU B 1 126 ? 1.026 -18.984 -3.803 1 93.69 126 LEU B N 1
ATOM 2361 C CA . LEU B 1 126 ? 2.346 -19.609 -3.77 1 93.69 126 LEU B CA 1
ATOM 2362 C C . LEU B 1 126 ? 2.268 -21.016 -3.221 1 93.69 126 LEU B C 1
ATOM 2364 O O . LEU B 1 126 ? 3.148 -21.844 -3.48 1 93.69 126 LEU B O 1
ATOM 2368 N N . ASN B 1 127 ? 1.223 -21.266 -2.488 1 94.31 127 ASN B N 1
ATOM 2369 C CA . ASN B 1 127 ? 1.069 -22.609 -1.924 1 94.31 127 ASN B CA 1
ATOM 2370 C C . ASN B 1 127 ? 0.128 -23.469 -2.764 1 94.31 127 ASN B C 1
ATOM 2372 O O . ASN B 1 127 ? -0.367 -24.484 -2.293 1 94.31 127 ASN B O 1
ATOM 2376 N N . GLY B 1 128 ? -0.251 -22.984 -3.939 1 93.62 128 GLY B N 1
ATOM 2377 C CA . GLY B 1 128 ? -0.991 -23.812 -4.883 1 93.62 128 GLY B CA 1
ATOM 2378 C C . GLY B 1 128 ? -2.496 -23.672 -4.738 1 93.62 128 GLY B C 1
ATOM 2379 O O . GLY B 1 128 ? -3.238 -24.609 -5.055 1 93.62 128 GLY B O 1
ATOM 2380 N N . GLY B 1 129 ? -2.959 -22.641 -4.297 1 95.25 129 GLY B N 1
ATOM 2381 C CA . GLY B 1 129 ? -4.387 -22.422 -4.152 1 95.25 129 GLY B CA 1
ATOM 2382 C C . GLY B 1 129 ? -5.145 -22.531 -5.465 1 95.25 129 GLY B C 1
ATOM 2383 O O . GLY B 1 129 ? -4.57 -22.312 -6.535 1 95.25 129 GLY B O 1
ATOM 2384 N N . ASN B 1 130 ? -6.438 -22.969 -5.328 1 96.19 130 ASN B N 1
ATOM 2385 C CA . ASN B 1 130 ? -7.312 -23.078 -6.488 1 96.19 130 ASN B CA 1
ATOM 2386 C C . ASN B 1 130 ? -7.461 -21.75 -7.211 1 96.19 130 ASN B C 1
ATOM 2388 O O . ASN B 1 130 ? -7.809 -20.734 -6.598 1 96.19 130 ASN B O 1
ATOM 2392 N N . LYS B 1 131 ? -7.211 -21.75 -8.484 1 94.12 131 LYS B N 1
ATOM 2393 C CA . LYS B 1 131 ? -7.195 -20.531 -9.281 1 94.12 131 LYS B CA 1
ATOM 2394 C C . LYS B 1 131 ? -8.562 -19.859 -9.281 1 94.12 131 LYS B C 1
ATOM 2396 O O . LYS B 1 131 ? -8.656 -18.625 -9.258 1 94.12 131 LYS B O 1
ATOM 2401 N N . TRP B 1 132 ? -9.594 -20.594 -9.312 1 95.69 132 TRP B N 1
ATOM 2402 C CA . TRP B 1 132 ? -10.938 -20.016 -9.398 1 95.69 132 TRP B CA 1
ATOM 2403 C C . TRP B 1 132 ? -11.383 -19.469 -8.047 1 95.69 132 TRP B C 1
ATOM 2405 O O . TRP B 1 132 ? -12.023 -18.422 -7.984 1 95.69 132 TRP B O 1
ATOM 2415 N N . ALA B 1 133 ? -11.016 -20.141 -7.008 1 97 133 ALA B N 1
ATOM 2416 C CA . ALA B 1 133 ? -11.305 -19.641 -5.668 1 97 133 ALA B CA 1
ATOM 2417 C C . ALA B 1 133 ? -10.578 -18.312 -5.418 1 97 133 ALA B C 1
ATOM 2419 O O . ALA B 1 133 ? -11.164 -17.375 -4.883 1 97 133 ALA B O 1
ATOM 2420 N N . LEU B 1 134 ? -9.383 -18.312 -5.824 1 97.69 134 LEU B N 1
ATOM 2421 C CA . LEU B 1 134 ? -8.578 -17.109 -5.633 1 97.69 134 LEU B CA 1
ATOM 2422 C C . LEU B 1 134 ? -9.086 -15.977 -6.5 1 97.69 134 LEU B C 1
ATOM 2424 O O . LEU B 1 134 ? -9.227 -14.844 -6.031 1 97.69 134 LEU B O 1
ATOM 2428 N N . THR B 1 135 ? -9.422 -16.266 -7.734 1 97.94 135 THR B N 1
ATOM 2429 C CA . THR B 1 135 ? -9.945 -15.258 -8.648 1 97.94 135 THR B CA 1
ATOM 2430 C C . THR B 1 135 ? -11.25 -14.664 -8.117 1 97.94 135 THR B C 1
ATOM 2432 O O . THR B 1 135 ? -11.414 -13.445 -8.07 1 97.94 135 THR B O 1
ATOM 2435 N N . GLY B 1 136 ? -12.109 -15.57 -7.758 1 98.38 136 GLY B N 1
ATOM 2436 C CA . GLY B 1 136 ? -13.383 -15.109 -7.219 1 98.38 136 GLY B CA 1
ATOM 2437 C C . GLY B 1 136 ? -13.227 -14.297 -5.949 1 98.38 136 GLY B C 1
ATOM 2438 O O . GLY B 1 136 ? -13.922 -13.297 -5.762 1 98.38 136 GLY B O 1
ATOM 2439 N N . SER B 1 137 ? -12.352 -14.695 -5.098 1 98.69 137 SER B N 1
ATOM 2440 C CA . SER B 1 137 ? -12.148 -14 -3.828 1 98.69 137 SER B CA 1
ATOM 2441 C C . SER B 1 137 ? -11.531 -12.617 -4.043 1 98.69 137 SER B C 1
ATOM 2443 O O . SER B 1 137 ? -11.922 -11.656 -3.379 1 98.69 137 SER B O 1
ATOM 2445 N N . LEU B 1 138 ? -10.57 -12.516 -4.926 1 98.81 138 LEU B N 1
ATOM 2446 C CA . LEU B 1 138 ? -9.945 -11.227 -5.203 1 98.81 138 LEU B CA 1
ATOM 2447 C C . LEU B 1 138 ? -10.93 -10.281 -5.875 1 98.81 138 LEU B C 1
ATOM 2449 O O . LEU B 1 138 ? -10.938 -9.078 -5.59 1 98.81 138 LEU B O 1
ATOM 2453 N N . ALA B 1 139 ? -11.781 -10.82 -6.766 1 98.69 139 ALA B N 1
ATOM 2454 C CA . ALA B 1 139 ? -12.836 -10.008 -7.363 1 98.69 139 ALA B CA 1
ATOM 2455 C C . ALA B 1 139 ? -13.805 -9.492 -6.297 1 98.69 139 ALA B C 1
ATOM 2457 O O . ALA B 1 139 ? -14.195 -8.32 -6.32 1 98.69 139 ALA B O 1
ATOM 2458 N N . ALA B 1 140 ? -14.148 -10.352 -5.445 1 98.75 140 ALA B N 1
ATOM 2459 C CA . ALA B 1 140 ? -15.039 -9.969 -4.352 1 98.75 140 ALA B CA 1
ATOM 2460 C C . ALA B 1 140 ? -14.391 -8.898 -3.469 1 98.75 140 ALA B C 1
ATOM 2462 O O . ALA B 1 140 ? -15.047 -7.941 -3.062 1 98.75 140 ALA B O 1
ATOM 2463 N N . LEU B 1 141 ? -13.133 -9.117 -3.119 1 98.75 141 LEU B N 1
ATOM 2464 C CA . LEU B 1 141 ? -12.422 -8.141 -2.301 1 98.75 141 LEU B CA 1
ATOM 2465 C C . LEU B 1 141 ? -12.453 -6.758 -2.947 1 98.75 141 LEU B C 1
ATOM 2467 O O . LEU B 1 141 ? -12.703 -5.758 -2.27 1 98.75 141 LEU B O 1
ATOM 2471 N N . LEU B 1 142 ? -12.188 -6.711 -4.273 1 98.69 142 LEU B N 1
ATOM 2472 C CA . LEU B 1 142 ? -12.242 -5.438 -4.988 1 98.69 142 LEU B CA 1
ATOM 2473 C C . LEU B 1 142 ? -13.625 -4.812 -4.871 1 98.69 142 LEU B C 1
ATOM 2475 O O . LEU B 1 142 ? -13.75 -3.609 -4.625 1 98.69 142 LEU B O 1
ATOM 2479 N N . PHE B 1 143 ? -14.633 -5.625 -5.02 1 98.44 143 PHE B N 1
ATOM 2480 C CA . PHE B 1 143 ? -16.016 -5.156 -4.875 1 98.44 143 PHE B CA 1
ATOM 2481 C C . PHE B 1 143 ? -16.25 -4.605 -3.475 1 98.44 143 PHE B C 1
ATOM 2483 O O . PHE B 1 143 ? -16.828 -3.531 -3.316 1 98.44 143 PHE B O 1
ATOM 2490 N N . PHE B 1 144 ? -15.812 -5.281 -2.43 1 98.38 144 PHE B N 1
ATOM 2491 C CA . PHE B 1 144 ? -16 -4.859 -1.047 1 98.38 144 PHE B CA 1
ATOM 2492 C C . PHE B 1 144 ? -15.312 -3.527 -0.787 1 98.38 144 PHE B C 1
ATOM 2494 O O . PHE B 1 144 ? -15.859 -2.656 -0.109 1 98.38 144 PHE B O 1
ATOM 2501 N N . ARG B 1 145 ? -14.141 -3.385 -1.326 1 98.44 145 ARG B N 1
ATOM 2502 C CA . ARG B 1 145 ? -13.375 -2.168 -1.083 1 98.44 145 ARG B CA 1
ATOM 2503 C C . ARG B 1 145 ? -14.023 -0.966 -1.762 1 98.44 145 ARG B C 1
ATOM 2505 O O . ARG B 1 145 ? -14.047 0.133 -1.204 1 98.44 145 ARG B O 1
ATOM 2512 N N . ILE B 1 146 ? -14.547 -1.156 -2.986 1 98.12 146 ILE B N 1
ATOM 2513 C CA . ILE B 1 146 ? -15.234 -0.086 -3.697 1 98.12 146 ILE B CA 1
ATOM 2514 C C . ILE B 1 146 ? -16.547 0.24 -2.992 1 98.12 146 ILE B C 1
ATOM 2516 O O . ILE B 1 146 ? -16.875 1.41 -2.771 1 98.12 146 ILE B O 1
ATOM 2520 N N . ALA B 1 147 ? -17.281 -0.81 -2.604 1 97.19 147 ALA B N 1
ATOM 2521 C CA . ALA B 1 147 ? -18.562 -0.615 -1.914 1 97.19 147 ALA B CA 1
ATOM 2522 C C . ALA B 1 147 ? -18.359 0.122 -0.593 1 97.19 147 ALA B C 1
ATOM 2524 O O . ALA B 1 147 ? -19.172 0.979 -0.226 1 97.19 147 ALA B O 1
ATOM 2525 N N . HIS B 1 148 ? -17.328 -0.211 0.109 1 97.06 148 HIS B N 1
ATOM 2526 C CA . HIS B 1 148 ? -17.031 0.385 1.407 1 97.06 148 HIS B CA 1
ATOM 2527 C C . HIS B 1 148 ? -16.922 1.902 1.305 1 97.06 148 HIS B C 1
ATOM 2529 O O . HIS B 1 148 ? -17.422 2.627 2.164 1 97.06 148 HIS B O 1
ATOM 2535 N N . VAL B 1 149 ? -16.359 2.344 0.207 1 96.31 149 VAL B N 1
ATOM 2536 C CA . VAL B 1 149 ? -16.094 3.771 0.057 1 96.31 149 VAL B CA 1
ATOM 2537 C C . VAL B 1 149 ? -17.234 4.43 -0.703 1 96.31 149 VAL B C 1
ATOM 2539 O O . VAL B 1 149 ? -17.906 5.332 -0.182 1 96.31 149 VAL B O 1
ATOM 2542 N N . GLU B 1 150 ? -17.562 3.988 -1.92 1 96.31 150 GLU B N 1
ATOM 2543 C CA . GLU B 1 150 ? -18.453 4.68 -2.85 1 96.31 150 GLU B CA 1
ATOM 2544 C C . GLU B 1 150 ? -19.906 4.582 -2.396 1 96.31 150 GLU B C 1
ATOM 2546 O O . GLU B 1 150 ? -20.688 5.504 -2.627 1 96.31 150 GLU B O 1
ATOM 2551 N N . PHE B 1 151 ? -20.25 3.52 -1.726 1 95.19 151 PHE B N 1
ATOM 2552 C CA . PHE B 1 151 ? -21.625 3.344 -1.285 1 95.19 151 PHE B CA 1
ATOM 2553 C C . PHE B 1 151 ? -21.703 3.318 0.237 1 95.19 151 PHE B C 1
ATOM 2555 O O . PHE B 1 151 ? -22.734 2.922 0.801 1 95.19 151 PHE B O 1
ATOM 2562 N N . GLY B 1 152 ? -20.594 3.635 0.895 1 94.94 152 GLY B N 1
ATOM 2563 C CA . GLY B 1 152 ? -20.547 3.627 2.35 1 94.94 152 GLY B CA 1
ATOM 2564 C C . GLY B 1 152 ? -20.109 4.949 2.938 1 94.94 152 GLY B C 1
ATOM 2565 O O . GLY B 1 152 ? -20.938 5.801 3.271 1 94.94 152 GLY B O 1
ATOM 2566 N N . LEU B 1 153 ? -18.844 5.18 2.916 1 92.12 153 LEU B N 1
ATOM 2567 C CA . LEU B 1 153 ? -18.266 6.34 3.582 1 92.12 153 LEU B CA 1
ATOM 2568 C C . LEU B 1 153 ? -18.641 7.629 2.857 1 92.12 153 LEU B C 1
ATOM 2570 O O . LEU B 1 153 ? -18.828 8.672 3.488 1 92.12 153 LEU B O 1
ATOM 2574 N N . ARG B 1 154 ? -18.766 7.559 1.561 1 91.69 154 ARG B N 1
ATOM 2575 C CA . ARG B 1 154 ? -19.047 8.766 0.789 1 91.69 154 ARG B CA 1
ATOM 2576 C C . ARG B 1 154 ? -20.547 9 0.665 1 91.69 154 ARG B C 1
ATOM 2578 O O . ARG B 1 154 ? -20.984 10 0.087 1 91.69 154 ARG B O 1
ATOM 2585 N N . ALA B 1 155 ? -21.312 8.086 1.169 1 87.69 155 ALA B N 1
ATOM 2586 C CA . ALA B 1 155 ? -22.766 8.258 1.18 1 87.69 155 ALA B CA 1
ATOM 2587 C C . ALA B 1 155 ? -23.188 9.281 2.225 1 87.69 155 ALA B C 1
ATOM 2589 O O . ALA B 1 155 ? -22.359 9.742 3.023 1 87.69 155 ALA B O 1
ATOM 2590 N N . LYS B 1 156 ? -24.453 9.617 2.191 1 81.62 156 LYS B N 1
ATOM 2591 C CA . LYS B 1 156 ? -25 10.586 3.143 1 81.62 156 LYS B CA 1
ATOM 2592 C C . LYS B 1 156 ? -24.719 10.164 4.578 1 81.62 156 LYS B C 1
ATOM 2594 O O . LYS B 1 156 ? -24.891 8.992 4.938 1 81.62 156 LYS B O 1
ATOM 2599 N N . ASP B 1 157 ? -24.141 11.102 5.422 1 82.5 157 ASP B N 1
ATOM 2600 C CA . ASP B 1 157 ? -23.844 10.898 6.836 1 82.5 157 ASP B CA 1
ATOM 2601 C C . ASP B 1 157 ? -22.766 9.828 7.016 1 82.5 157 ASP B C 1
ATOM 2603 O O . ASP B 1 157 ? -22.562 9.336 8.125 1 82.5 157 ASP B O 1
ATOM 2607 N N . SER B 1 158 ? -22.156 9.344 5.914 1 83.94 158 SER B N 1
ATOM 2608 C CA . SER B 1 158 ? -21.078 8.359 5.938 1 83.94 158 SER B CA 1
ATOM 2609 C C . SER B 1 158 ? -21.578 7.016 6.457 1 83.94 158 SER B C 1
ATOM 2611 O O . SER B 1 158 ? -20.828 6.281 7.102 1 83.94 158 SER B O 1
ATOM 2613 N N . MET B 1 159 ? -22.906 6.629 6.34 1 85.69 159 MET B N 1
ATOM 2614 C CA . MET B 1 159 ? -23.484 5.398 6.879 1 85.69 159 MET B CA 1
ATOM 2615 C C . MET B 1 159 ? -24.234 4.637 5.797 1 85.69 159 MET B C 1
ATOM 2617 O O . MET B 1 159 ? -25.359 4.168 6.031 1 85.69 159 MET B O 1
ATOM 2621 N N . GLY B 1 160 ? -23.703 4.586 4.645 1 87.94 160 GLY B N 1
ATOM 2622 C CA . GLY B 1 160 ? -24.328 3.832 3.566 1 87.94 160 GLY B CA 1
ATOM 2623 C C . GLY B 1 160 ? -24.219 2.33 3.744 1 87.94 160 GLY B C 1
ATOM 2624 O O . GLY B 1 160 ? -23.453 1.855 4.586 1 87.94 160 GLY B O 1
ATOM 2625 N N . TRP B 1 161 ? -24.984 1.596 3.02 1 90.5 161 TRP B N 1
ATOM 2626 C CA . TRP B 1 161 ? -25.031 0.143 3.145 1 90.5 161 TRP B CA 1
ATOM 2627 C C . TRP B 1 161 ? -23.688 -0.478 2.783 1 90.5 161 TRP B C 1
ATOM 2629 O O . TRP B 1 161 ? -23.375 -1.593 3.209 1 90.5 161 TRP B O 1
ATOM 2639 N N . GLY B 1 162 ? -22.891 0.178 2.018 1 94.5 162 GLY B N 1
ATOM 2640 C CA . GLY B 1 162 ? -21.594 -0.314 1.596 1 94.5 162 GLY B CA 1
ATOM 2641 C C . GLY B 1 162 ? -20.609 -0.441 2.738 1 94.5 162 GLY B C 1
ATOM 2642 O O . GLY B 1 162 ? -19.672 -1.231 2.666 1 94.5 162 GLY B O 1
ATOM 2643 N N . ARG B 1 163 ? -20.797 0.302 3.752 1 93.56 163 ARG B N 1
ATOM 2644 C CA . ARG B 1 163 ? -19.844 0.325 4.859 1 93.56 163 ARG B CA 1
ATOM 2645 C C . ARG B 1 163 ? -19.812 -1.021 5.574 1 93.56 163 ARG B C 1
ATOM 2647 O O . ARG B 1 163 ? -18.766 -1.669 5.625 1 93.56 163 ARG B O 1
ATOM 2654 N N . PRO B 1 164 ? -20.953 -1.562 6.09 1 94.62 164 PRO B N 1
ATOM 2655 C CA . PRO B 1 164 ? -20.891 -2.873 6.738 1 94.62 164 PRO B CA 1
ATOM 2656 C C . PRO B 1 164 ? -20.562 -4 5.762 1 94.62 164 PRO B C 1
ATOM 2658 O O . PRO B 1 164 ? -19.875 -4.953 6.117 1 94.62 164 PRO B O 1
ATOM 2661 N N . VAL B 1 165 ? -21.062 -3.928 4.582 1 96.12 165 VAL B N 1
ATOM 2662 C CA . VAL B 1 165 ? -20.797 -4.953 3.58 1 96.12 165 VAL B CA 1
ATOM 2663 C C . VAL B 1 165 ? -19.297 -4.988 3.258 1 96.12 165 VAL B C 1
ATOM 2665 O O . VAL B 1 165 ? -18.688 -6.062 3.199 1 96.12 165 VAL B O 1
ATOM 2668 N N . GLY B 1 166 ? -18.766 -3.797 3.045 1 97.25 166 GLY B N 1
ATOM 2669 C CA . GLY B 1 166 ? -17.344 -3.715 2.77 1 97.25 166 GLY B CA 1
ATOM 2670 C C . GLY B 1 166 ? -16.484 -4.137 3.947 1 97.25 166 GLY B C 1
ATOM 2671 O O . GLY B 1 166 ? -15.492 -4.84 3.773 1 97.25 166 GLY B O 1
ATOM 2672 N N . TYR B 1 167 ? -16.891 -3.732 5.145 1 95.56 167 TYR B N 1
ATOM 2673 C CA . TYR B 1 167 ? -16.141 -4.031 6.352 1 95.56 167 TYR B CA 1
ATOM 2674 C C . TYR B 1 167 ? -16.109 -5.531 6.621 1 95.56 167 TYR B C 1
ATOM 2676 O O . TYR B 1 167 ? -15.039 -6.141 6.664 1 95.56 167 TYR B O 1
ATOM 2684 N N . PHE B 1 168 ? -17.234 -6.117 6.633 1 97.19 168 PHE B N 1
ATOM 2685 C CA . PHE B 1 168 ? -17.312 -7.531 6.98 1 97.19 168 PHE B CA 1
ATOM 2686 C C . PHE B 1 168 ? -16.828 -8.398 5.824 1 97.19 168 PHE B C 1
ATOM 2688 O O . PHE B 1 168 ? -16.25 -9.469 6.039 1 97.19 168 PHE B O 1
ATOM 2695 N N . GLY B 1 169 ? -17.094 -7.934 4.629 1 98.38 169 GLY B N 1
ATOM 2696 C CA . GLY B 1 169 ? -16.562 -8.648 3.479 1 98.38 169 GLY B CA 1
ATOM 2697 C C . GLY B 1 169 ? -15.039 -8.711 3.467 1 98.38 169 GLY B C 1
ATOM 2698 O O . GLY B 1 169 ? -14.461 -9.766 3.201 1 98.38 169 GLY B O 1
ATOM 2699 N N . THR B 1 170 ? -14.414 -7.598 3.811 1 98.38 170 THR B N 1
ATOM 2700 C CA . THR B 1 170 ? -12.953 -7.543 3.846 1 98.38 170 THR B CA 1
ATOM 2701 C C . THR B 1 170 ? -12.414 -8.43 4.965 1 98.38 170 THR B C 1
ATOM 2703 O O . THR B 1 170 ? -11.453 -9.172 4.762 1 98.38 170 THR B O 1
ATOM 2706 N N . LEU B 1 171 ? -13.047 -8.344 6.125 1 98.06 171 LEU B N 1
ATOM 2707 C CA . LEU B 1 171 ? -12.656 -9.203 7.238 1 98.06 171 LEU B CA 1
ATOM 2708 C C . LEU B 1 171 ? -12.812 -10.672 6.875 1 98.06 171 LEU B C 1
ATOM 2710 O O . LEU B 1 171 ? -11.945 -11.492 7.195 1 98.06 171 LEU B O 1
ATOM 2714 N N . GLY B 1 172 ? -13.914 -10.961 6.223 1 98.5 172 GLY B N 1
ATOM 2715 C CA . GLY B 1 172 ? -14.133 -12.32 5.754 1 98.5 172 GLY B CA 1
ATOM 2716 C C . GLY B 1 172 ? -13.07 -12.789 4.781 1 98.5 172 GLY B C 1
ATOM 2717 O O . GLY B 1 172 ? -12.633 -13.945 4.84 1 98.5 172 GLY B O 1
ATOM 2718 N N . PHE B 1 173 ? -12.695 -11.938 3.912 1 98.69 173 PHE B N 1
ATOM 2719 C CA . PHE B 1 173 ? -11.633 -12.273 2.969 1 98.69 173 PHE B CA 1
ATOM 2720 C C . PHE B 1 173 ? -10.344 -12.602 3.703 1 98.69 173 PHE B C 1
ATOM 2722 O O . PHE B 1 173 ? -9.742 -13.656 3.469 1 98.69 173 PHE B O 1
ATOM 2729 N N . VAL B 1 174 ? -9.875 -11.766 4.582 1 98.62 174 VAL B N 1
ATOM 2730 C CA . VAL B 1 174 ? -8.578 -11.914 5.23 1 98.62 174 VAL B CA 1
ATOM 2731 C C . VAL B 1 174 ? -8.578 -13.164 6.109 1 98.62 174 VAL B C 1
ATOM 2733 O O . VAL B 1 174 ? -7.664 -13.984 6.027 1 98.62 174 VAL B O 1
ATOM 2736 N N . VAL B 1 175 ? -9.602 -13.328 6.883 1 98.5 175 VAL B N 1
ATOM 2737 C CA . VAL B 1 175 ? -9.68 -14.477 7.781 1 98.5 175 VAL B CA 1
ATOM 2738 C C . VAL B 1 175 ? -9.867 -15.75 6.965 1 98.5 175 VAL B C 1
ATOM 2740 O O . VAL B 1 175 ? -9.188 -16.75 7.207 1 98.5 175 VAL B O 1
ATOM 2743 N N . GLY B 1 176 ? -10.75 -15.727 6.004 1 98.56 176 GLY B N 1
ATOM 2744 C CA . GL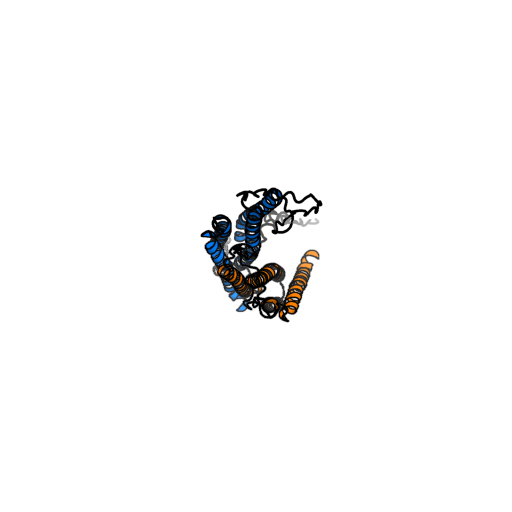Y B 1 176 ? -11.016 -16.891 5.18 1 98.56 176 GLY B CA 1
ATOM 2745 C C . GLY B 1 176 ? -9.82 -17.328 4.352 1 98.56 176 GLY B C 1
ATOM 2746 O O . GLY B 1 176 ? -9.43 -18.5 4.383 1 98.56 176 GLY B O 1
ATOM 2747 N N . MET B 1 177 ? -9.242 -16.391 3.648 1 98.5 177 MET B N 1
ATOM 2748 C CA . MET B 1 177 ? -8.133 -16.734 2.764 1 98.5 177 MET B CA 1
ATOM 2749 C C . MET B 1 177 ? -6.879 -17.078 3.566 1 98.5 177 MET B C 1
ATOM 2751 O O . MET B 1 177 ? -6.082 -17.922 3.152 1 98.5 177 MET B O 1
ATOM 2755 N N . SER B 1 178 ? -6.652 -16.406 4.727 1 98.56 178 SER B N 1
ATOM 2756 C CA . SER B 1 178 ? -5.52 -16.781 5.566 1 98.56 178 SER B CA 1
ATOM 2757 C C . SER B 1 178 ? -5.684 -18.203 6.102 1 98.56 178 SER B C 1
ATOM 2759 O O . SER B 1 178 ? -4.711 -18.953 6.188 1 98.56 178 SER B O 1
ATOM 2761 N N . SER B 1 179 ? -6.852 -18.609 6.426 1 98.44 179 SER B N 1
ATOM 2762 C CA . SER B 1 179 ? -7.125 -19.969 6.867 1 98.44 179 SER B CA 1
ATOM 2763 C C . SER B 1 179 ? -6.918 -20.969 5.734 1 98.44 179 SER B C 1
ATOM 2765 O O . SER B 1 179 ? -6.371 -22.047 5.949 1 98.44 179 SER B O 1
ATOM 2767 N N . TYR B 1 180 ? -7.414 -20.609 4.578 1 97.88 180 TYR B N 1
ATOM 2768 C CA . TYR B 1 180 ? -7.199 -21.438 3.396 1 97.88 180 TYR B CA 1
ATOM 2769 C C . TYR B 1 180 ? -5.715 -21.625 3.129 1 97.88 180 TYR B C 1
ATOM 2771 O O . TYR B 1 180 ? -5.27 -22.734 2.84 1 97.88 180 TYR B O 1
ATOM 2779 N N . ALA B 1 181 ? -4.902 -20.594 3.248 1 97.56 181 ALA B N 1
ATOM 2780 C CA . ALA B 1 181 ? -3.455 -20.672 3.062 1 97.56 181 ALA B CA 1
ATOM 2781 C C . ALA B 1 181 ? -2.828 -21.641 4.066 1 97.56 181 ALA B C 1
ATOM 2783 O O . ALA B 1 181 ? -1.98 -22.453 3.699 1 97.56 181 ALA B O 1
ATOM 2784 N N . ALA B 1 182 ? -3.258 -21.547 5.297 1 97 182 ALA B N 1
ATOM 2785 C CA . ALA B 1 182 ? -2.734 -22.438 6.328 1 97 182 ALA B CA 1
ATOM 2786 C C . ALA B 1 182 ? -3.094 -23.891 6.035 1 97 182 ALA B C 1
ATOM 2788 O O . ALA B 1 182 ? -2.281 -24.797 6.246 1 97 182 ALA B O 1
ATOM 2789 N N . TRP B 1 183 ? -4.309 -24.062 5.57 1 95.94 183 TRP B N 1
ATOM 2790 C CA . TRP B 1 183 ? -4.746 -25.406 5.207 1 95.94 183 TRP B CA 1
ATOM 2791 C C . TRP B 1 183 ? -3.887 -25.969 4.078 1 95.94 183 TRP B C 1
ATOM 2793 O O . TRP B 1 183 ? -3.479 -27.125 4.125 1 95.94 183 TRP B O 1
ATOM 2803 N N . LEU B 1 184 ? -3.553 -25.203 3.09 1 95.06 184 LEU B N 1
ATOM 2804 C CA . LEU B 1 184 ? -2.705 -25.609 1.976 1 95.06 184 LEU B CA 1
ATOM 2805 C C . LEU B 1 184 ? -1.309 -25.984 2.463 1 95.06 184 LEU B C 1
ATOM 2807 O O . LEU B 1 184 ? -0.681 -26.891 1.925 1 95.06 184 LEU B O 1
ATOM 2811 N N . ALA B 1 185 ? -0.836 -25.297 3.52 1 94.12 185 ALA B N 1
ATOM 2812 C CA . ALA B 1 185 ? 0.529 -25.469 4.008 1 94.12 185 ALA B CA 1
ATOM 2813 C C . ALA B 1 185 ? 0.605 -26.625 5.008 1 94.12 185 ALA B C 1
ATOM 2815 O O . ALA B 1 185 ? 1.692 -26.984 5.465 1 94.12 185 ALA B O 1
ATOM 2816 N N . SER B 1 186 ? -0.476 -27.188 5.324 1 91.25 186 SER B N 1
ATOM 2817 C CA . SER B 1 186 ? -0.512 -28.203 6.363 1 91.25 186 SER B CA 1
ATOM 2818 C C . SER B 1 186 ? 0.279 -29.453 5.945 1 91.25 186 SER B C 1
ATOM 2820 O O . SER B 1 186 ? 0.837 -30.141 6.789 1 91.25 186 SER B O 1
ATOM 2822 N N . GLY B 1 187 ? 0.341 -29.641 4.727 1 85.5 187 GLY B N 1
ATOM 2823 C CA . GLY B 1 187 ? 1.1 -30.781 4.25 1 85.5 187 GLY B CA 1
ATOM 2824 C C . GLY B 1 187 ? 2.584 -30.688 4.547 1 85.5 187 GLY B C 1
ATOM 2825 O O . GLY B 1 187 ? 3.268 -31.703 4.676 1 85.5 187 GLY B O 1
ATOM 2826 N N . PHE B 1 188 ? 3.1 -29.484 4.68 1 82.06 188 PHE B N 1
ATOM 2827 C CA . PHE B 1 188 ? 4.512 -29.25 4.965 1 82.06 188 PHE B CA 1
ATOM 2828 C C . PHE B 1 188 ? 4.863 -29.734 6.367 1 82.06 188 PHE B C 1
ATOM 2830 O O . PHE B 1 188 ? 5.961 -30.25 6.59 1 82.06 188 PHE B O 1
ATOM 2837 N N . TRP B 1 189 ? 3.934 -29.609 7.258 1 78.5 189 TRP B N 1
ATOM 2838 C CA . TRP B 1 189 ? 4.207 -30 8.641 1 78.5 189 TRP B CA 1
ATOM 2839 C C . TRP B 1 189 ? 3.938 -31.484 8.859 1 78.5 189 TRP B C 1
ATOM 2841 O O . TRP B 1 189 ? 4.473 -32.062 9.797 1 78.5 189 TRP B O 1
ATOM 2851 N N . ARG B 1 190 ? 3.225 -32.062 8.055 1 71.75 190 ARG B N 1
ATOM 2852 C CA . ARG B 1 190 ? 2.914 -33.5 8.203 1 71.75 190 ARG B CA 1
ATOM 2853 C C . ARG B 1 190 ? 3.988 -34.375 7.547 1 71.75 190 ARG B C 1
ATOM 2855 O O . ARG B 1 190 ? 4.16 -35.531 7.914 1 71.75 190 ARG B O 1
ATOM 2862 N N . ALA B 1 191 ? 4.855 -33.719 6.828 1 60.91 191 ALA B N 1
ATOM 2863 C CA . ALA B 1 191 ? 5.953 -34.5 6.258 1 60.91 191 ALA B CA 1
ATOM 2864 C C . ALA B 1 191 ? 7.148 -34.531 7.211 1 60.91 191 ALA B C 1
ATOM 2866 O O . ALA B 1 191 ? 7.391 -33.562 7.949 1 60.91 191 ALA B O 1
#

Radius of gyration: 32.0 Å; Cα contacts (8 Å, |Δi|>4): 354; chains: 2; bounding box: 76×127×80 Å

pLDDT: mean 74.63, std 27.6, range [24.84, 98.81]

InterPro domains:
  IPR001129 Membrane-associated, eicosanoid/glutathione metabolism (MAPEG) protein [PF01124] (41-183)
  IPR023352 Membrane associated eicosanoid/glutathione metabolism-like domain superfamily [G3DSA:1.20.120.550] (31-189)
  IPR023352 Membrane associated eicosanoid/glutathione metabolism-like domain superfamily [SSF161084] (29-183)

Nearest PDB structures (foldseek):
  3dww-assembly1_C  TM=8.269E-01  e=1.076E-01  Homo sapiens
  3dww-assembly1_C  TM=7.965E-01  e=7.744E-02  Homo sapiens

Foldseek 3Di:
DPPPPPPPPPPPPVPPVVVCVVPPVPVVPPQQVLLVVCVVVLVVVLVVLVVQLVVLCVVLVNPDDLPSDCPVPCPVPPPDPPPPPPPPPPPPPPPSSVSNVLSVVLNVVSVVQVVLLSVLLSLCSNLPHDSVVSNVLSVQLSVLSCLLRVQACPDVVNGGPSNVSSVVSSVCSNVVSNVNSVVSCVVVVVD/DPPPPPPPPPPPPPPPVVVPVVVPPPPPPPQCVLLVVCVVVLVVVLVVLVVQLCVLCVVLVPVDDLPSPPVVPPPPPPPDPPPPPPPPPPPPPPDSSVSNVLSVCLNVVSVVQVVLLSVLLSLCSNLPHDSVVSNVLSVQLSVLSCLLRVQACPDVVRHGPSNVSSVVSSVCSNVVSNVNSVVSCVVVVVD

Sequence (382 aa):
MSGKIPRLFVQLPSQLTWPADIAAANLVPQMLSVTATFAPAFAAYYALLNLRVSLVRVSCNTMIGTDAAANTTTTTTNKSQSSSTTTSTPSNSPDPSHSLLISSRCHANFVENVPIALLVATFVELNGGNKWALTGSLAALLFFRIAHVEFGLRAKDSMGWGRPVGYFGTLGFVVGMSSYAAWLASGFWRAMSGKIPRLFVQLPSQLTWPADIAAANLVPQMLSVTATFAPAFAAYYALLNLRVSLVRVSCNTMIGTDAAANTTTTTTNKSQSSSTTTSTPSNSPDPSHSLLISSRCHANFVENVPIALLVATFVELNGGNKWALTGSLAALLFFRIAHVEFGLRAKDSMGWGRPVGYFGTLGFVVGMSSYAAWLASGFWRA